Protein AF-A0A6H0TPH6-F1 (afdb_monomer_lite)

InterPro domains:
  IPR027439 Protective antigen, heptamerisation domain [PF17475] (62-174)
  IPR037149 Protective antigen, heptamerisation domain superfamily [G3DSA:2.60.120.240] (41-257)

Radius of gyration: 23.02 Å; chains: 1; bounding box: 63×42×67 Å

Secondary structure (DSSP, 8-state):
-------S-SS-SSS-HHHHHHTTT-TTS-TTTTSTTB-----EEEEEEEEEEEESS-EE-TTS-EE-S-EEEE---EEEE--SS-------SS---S------------SS---EEEEE-------SS--TTS-B-S-TTS-EEEEEEEEEEE-SSS-EEEEEEEEEEEETTEEEEEE--SS-EEEE-TT-BPPPEEEEEEEE-HHHHHHHHTT--EEEEEEEEEEEEEEE-TTT--EEEEEEETHHHHHHTTTEEEEEEE-TTS-EEEEEEE-PPPS---

pLDDT: mean 75.98, std 22.51, range [19.77, 97.44]

Organism: NCBI:txid257985

Sequence (282 aa):
MSHQMGSDHTSGDPYDDARKASKLNLSHIRPPFDHPSVAAYPIIKANVLEYTVTPIADITDSEGNSISSSFSESVTTSDSQTHGSNFEVTQEIGWSLLKPDITTSITTGYSGSHTWGTEFTRETGGGEEFNWETAVTYNTSEAADLDFTVTFTNEGSLYAANIFPTFNIILGGKVIFTHSPTIPIAAIDQGDTSSIFNIDKIRISLDDLKAIQLGAPVELEMTQVQADIREQNPDTGNWVTIGEWPDLYYDINPKTVTFLYTEKDGTQTEYQVAARPLSGTD

Foldseek 3Di:
DDPDDDPLQLQLALDGQVCLVVVPQVPLFDPPCSHSFWPFDWAKAKDFQKKKKAFPFWKAFPVGDIDHDMDMDGWDWDKDWDDQWDQDQDDDPDDDPDDGDTDTDGDDDDDPHRWIKTKTWDPQDDDPDGDLVGIDDPAQAFGIFMKTKMKIATQTGFKWAQKWWWKFKAWLNRGQDIDTDPGGQGIHGHGGMGPIDMDTGRGHGSVSVVSRNVTTMIMITTPAMWTFTWDQDPVPRDIDGSDIPPVSVVSRVVQFDWDWDQDPVRDIDIITGGDDPDPDDD

Structure (mmCIF, N/CA/C/O backbone):
data_AF-A0A6H0TPH6-F1
#
_entry.id   AF-A0A6H0TPH6-F1
#
loop_
_atom_site.group_PDB
_atom_site.id
_atom_site.type_symbol
_atom_site.label_atom_id
_atom_site.label_alt_id
_atom_site.label_comp_id
_atom_site.label_asym_id
_atom_site.label_entity_id
_atom_site.label_seq_id
_atom_site.pdbx_PDB_ins_code
_atom_site.Cartn_x
_atom_site.Cartn_y
_atom_site.Cartn_z
_atom_site.occupancy
_atom_site.B_iso_or_equiv
_atom_site.auth_seq_id
_atom_site.auth_comp_id
_atom_site.auth_asym_id
_atom_site.auth_atom_id
_atom_site.pdbx_PDB_model_num
ATOM 1 N N . MET A 1 1 ? 31.992 -27.155 -25.085 1.00 32.16 1 MET A N 1
ATOM 2 C CA . MET A 1 1 ? 30.652 -26.634 -25.419 1.00 32.16 1 MET A CA 1
ATOM 3 C C . MET A 1 1 ? 30.335 -25.576 -24.383 1.00 32.16 1 MET A C 1
ATOM 5 O O . MET A 1 1 ? 30.336 -25.884 -23.199 1.00 32.16 1 MET A O 1
ATOM 9 N N . SER A 1 2 ? 30.269 -24.324 -24.818 1.00 28.41 2 SER A N 1
ATOM 10 C CA . SER A 1 2 ? 30.163 -23.127 -23.985 1.00 28.41 2 SER A CA 1
ATOM 11 C C . SER A 1 2 ? 28.778 -23.023 -23.352 1.00 28.41 2 SER A C 1
ATOM 13 O O . SER A 1 2 ? 27.788 -22.930 -24.071 1.00 28.41 2 SER A O 1
ATOM 15 N N . HIS A 1 3 ? 28.714 -23.016 -22.021 1.00 28.75 3 HIS A N 1
ATOM 16 C CA . HIS A 1 3 ? 27.546 -22.528 -21.294 1.00 28.75 3 HIS A CA 1
ATOM 17 C C . HIS A 1 3 ? 27.535 -21.001 -21.396 1.00 28.75 3 HIS A C 1
ATOM 19 O O . HIS A 1 3 ? 28.271 -20.322 -20.685 1.00 28.75 3 HIS A O 1
ATOM 25 N N . GLN A 1 4 ? 26.734 -20.474 -22.315 1.00 37.03 4 GLN A N 1
ATOM 26 C CA . GLN A 1 4 ? 26.310 -19.082 -22.303 1.00 37.03 4 GLN A CA 1
ATOM 27 C C . GLN A 1 4 ? 24.783 -19.108 -22.222 1.00 37.03 4 GLN A C 1
ATOM 29 O O . GLN A 1 4 ? 24.093 -19.149 -23.231 1.00 37.03 4 GLN A O 1
ATOM 34 N N . MET A 1 5 ? 24.279 -19.196 -20.995 1.00 39.50 5 MET A N 1
ATOM 35 C CA . MET A 1 5 ? 22.892 -18.897 -20.647 1.00 39.50 5 MET A CA 1
ATOM 36 C C . MET A 1 5 ? 22.958 -17.952 -19.448 1.00 39.50 5 MET A C 1
ATOM 38 O O . MET A 1 5 ? 22.870 -18.377 -18.302 1.00 39.50 5 MET A O 1
ATOM 42 N N . GLY A 1 6 ? 23.242 -16.678 -19.711 1.00 43.22 6 GLY A N 1
ATOM 43 C CA . GLY A 1 6 ? 22.754 -15.622 -18.832 1.00 43.22 6 GLY A CA 1
ATOM 44 C C . GLY A 1 6 ? 21.369 -15.285 -19.358 1.00 43.22 6 GLY A C 1
ATOM 45 O O . GLY A 1 6 ? 21.239 -15.084 -20.563 1.00 43.22 6 GLY A O 1
ATOM 46 N N . SER A 1 7 ? 20.337 -15.324 -18.517 1.00 55.59 7 SER A N 1
ATOM 47 C CA . SER A 1 7 ? 19.040 -14.768 -18.899 1.00 55.59 7 SER A CA 1
ATOM 48 C C . SER A 1 7 ? 19.259 -13.333 -19.368 1.00 55.59 7 SER A C 1
ATOM 50 O O . SER A 1 7 ? 19.977 -12.611 -18.681 1.00 55.59 7 SER A O 1
ATOM 52 N N . ASP A 1 8 ? 18.622 -12.913 -20.464 1.00 82.44 8 ASP A N 1
ATOM 53 C CA . ASP A 1 8 ? 18.724 -11.536 -20.984 1.00 82.44 8 ASP A CA 1
ATOM 54 C C . ASP A 1 8 ? 18.323 -10.470 -19.936 1.00 82.44 8 ASP A C 1
ATOM 56 O O . ASP A 1 8 ? 18.559 -9.290 -20.144 1.00 82.44 8 ASP A O 1
ATOM 60 N N . HIS A 1 9 ? 17.778 -10.890 -18.787 1.00 89.81 9 HIS A N 1
ATOM 61 C CA . HIS A 1 9 ? 17.361 -10.090 -17.639 1.00 89.81 9 HIS A CA 1
ATOM 62 C C . HIS A 1 9 ? 18.037 -10.609 -16.352 1.00 89.81 9 HIS A C 1
ATOM 64 O O . HIS A 1 9 ? 17.550 -11.571 -15.738 1.00 89.81 9 HIS A O 1
ATOM 70 N N . THR A 1 10 ? 19.154 -10.002 -15.932 1.00 92.00 10 THR A N 1
ATOM 71 C CA . THR A 1 10 ? 19.934 -10.404 -14.741 1.00 92.00 10 THR A CA 1
ATOM 72 C C . THR A 1 10 ? 19.118 -10.311 -13.450 1.00 92.00 10 THR A C 1
ATOM 74 O O . THR A 1 10 ? 19.206 -11.196 -12.602 1.00 92.00 10 THR A O 1
ATOM 77 N N . SER A 1 11 ? 18.311 -9.261 -13.301 1.00 91.69 11 SER A N 1
ATOM 78 C CA . SER A 1 11 ? 17.463 -9.022 -12.124 1.00 91.69 11 SER A CA 1
ATOM 79 C C . SER A 1 11 ? 16.035 -9.559 -12.264 1.00 91.69 11 SER A C 1
ATOM 81 O O . SER A 1 11 ? 15.290 -9.538 -11.294 1.00 91.69 11 SER A O 1
ATOM 83 N N . GLY A 1 12 ? 15.662 -10.073 -13.443 1.00 92.19 12 GLY A N 1
ATOM 84 C CA . GLY A 1 12 ? 14.338 -10.651 -13.705 1.00 92.19 12 GLY A CA 1
ATOM 85 C C . GLY A 1 12 ? 13.221 -9.651 -13.996 1.00 92.19 12 GLY A C 1
ATOM 86 O O . GLY A 1 12 ? 12.116 -10.081 -14.294 1.00 92.19 12 GLY A O 1
ATOM 87 N N . ASP A 1 13 ? 13.495 -8.350 -13.955 1.00 94.38 13 ASP A N 1
ATOM 88 C CA . ASP A 1 13 ? 12.507 -7.332 -14.307 1.00 94.38 13 ASP A CA 1
ATOM 89 C C . ASP A 1 13 ? 12.263 -7.226 -15.831 1.00 94.38 13 ASP A C 1
ATOM 91 O O . ASP A 1 13 ? 12.986 -7.845 -16.621 1.00 94.38 13 ASP A O 1
ATOM 95 N N . PRO A 1 14 ? 11.258 -6.442 -16.278 1.00 93.88 14 PRO A N 1
ATOM 96 C CA . PRO A 1 14 ? 10.879 -6.346 -17.690 1.00 93.88 14 PRO A CA 1
ATOM 97 C C . PRO A 1 14 ? 11.957 -5.825 -18.649 1.00 93.88 14 PRO A C 1
ATOM 99 O O . PRO A 1 14 ? 11.755 -5.866 -19.864 1.00 93.88 14 PRO A O 1
ATOM 102 N N . TYR A 1 15 ? 13.074 -5.291 -18.152 1.00 94.19 15 TYR A N 1
ATOM 103 C CA . TYR A 1 15 ? 14.105 -4.680 -18.980 1.00 94.19 15 TYR A CA 1
ATOM 104 C C . TYR A 1 15 ? 15.330 -5.579 -19.097 1.00 94.19 15 TYR A C 1
ATOM 106 O O . TYR A 1 15 ? 15.929 -5.982 -18.103 1.00 94.19 15 TYR A O 1
ATOM 114 N N . ASP A 1 16 ? 15.736 -5.854 -20.336 1.00 93.62 16 ASP A N 1
ATOM 115 C CA . ASP A 1 16 ? 16.947 -6.627 -20.580 1.00 93.62 16 ASP A CA 1
ATOM 116 C C . ASP A 1 16 ? 18.222 -5.862 -20.161 1.00 93.62 16 ASP A C 1
ATOM 118 O O . ASP A 1 16 ? 18.268 -4.625 -20.063 1.00 93.62 16 ASP A O 1
ATOM 122 N N . ASP A 1 17 ? 19.293 -6.614 -19.924 1.00 94.06 17 ASP A N 1
ATOM 123 C CA . ASP A 1 17 ? 20.570 -6.104 -19.436 1.00 94.06 17 ASP A CA 1
ATOM 124 C C . ASP A 1 17 ? 21.207 -5.105 -20.407 1.00 94.06 17 ASP A C 1
ATOM 126 O O . ASP A 1 17 ? 21.855 -4.148 -19.976 1.00 94.06 17 ASP A O 1
ATOM 130 N N . ALA A 1 18 ? 21.038 -5.306 -21.718 1.00 93.38 18 ALA A N 1
ATOM 131 C CA . ALA A 1 18 ? 21.610 -4.427 -22.731 1.00 93.38 18 ALA A CA 1
ATOM 132 C C . ALA A 1 18 ? 20.902 -3.067 -22.734 1.00 93.38 18 ALA A C 1
ATOM 134 O O . ALA A 1 18 ? 21.562 -2.023 -22.807 1.00 93.38 18 ALA A O 1
ATOM 135 N N . ARG A 1 19 ? 19.574 -3.062 -22.600 1.00 93.25 19 ARG A N 1
ATOM 136 C CA . ARG A 1 19 ? 18.738 -1.870 -22.482 1.00 93.25 19 ARG A CA 1
ATOM 137 C C . ARG A 1 19 ? 19.088 -1.091 -21.222 1.00 93.25 19 ARG A C 1
ATOM 139 O O . ARG A 1 19 ? 19.330 0.112 -21.318 1.00 93.25 19 ARG A O 1
ATOM 146 N N . LYS A 1 20 ? 19.215 -1.771 -20.078 1.00 94.44 20 LYS A N 1
ATOM 147 C CA . LYS A 1 20 ? 19.647 -1.164 -18.808 1.00 94.44 20 LYS A CA 1
ATOM 148 C C . LYS A 1 20 ? 21.068 -0.604 -18.874 1.00 94.44 20 LYS A C 1
ATOM 150 O O . LYS A 1 20 ? 21.284 0.575 -18.606 1.00 94.44 20 LYS A O 1
ATOM 155 N N . ALA A 1 21 ? 22.036 -1.392 -19.343 1.00 92.62 21 ALA A N 1
ATOM 156 C CA . ALA A 1 21 ? 23.433 -0.963 -19.450 1.00 92.62 21 ALA A CA 1
ATOM 157 C C . ALA A 1 21 ? 23.630 0.220 -20.416 1.00 92.62 21 ALA A C 1
ATOM 159 O O . ALA A 1 21 ? 24.464 1.092 -20.169 1.00 92.62 21 ALA A O 1
ATOM 160 N N . SER A 1 22 ? 22.866 0.260 -21.512 1.00 91.94 22 SER A N 1
ATOM 161 C CA . SER A 1 22 ? 22.901 1.361 -22.484 1.00 91.94 22 SER A CA 1
ATOM 162 C C . SER A 1 22 ? 22.006 2.546 -22.112 1.00 91.94 22 SER A C 1
ATOM 164 O O . SER A 1 22 ? 22.116 3.599 -22.742 1.00 91.94 22 SER A O 1
ATOM 166 N N . LYS A 1 23 ? 21.137 2.394 -21.103 1.00 91.75 23 LYS A N 1
ATOM 167 C CA . LYS A 1 23 ? 20.085 3.350 -20.716 1.00 91.75 23 LYS A CA 1
ATOM 168 C C . LYS A 1 23 ? 19.135 3.711 -21.864 1.00 91.75 23 LYS A C 1
ATOM 170 O O . LYS A 1 23 ? 18.570 4.807 -21.901 1.00 91.75 23 LYS A O 1
ATOM 175 N N . LEU A 1 24 ? 18.968 2.803 -22.826 1.00 89.69 24 LEU A N 1
ATOM 176 C CA . LEU A 1 24 ? 18.167 3.048 -24.018 1.00 89.69 24 LEU A CA 1
ATOM 177 C C . LEU A 1 24 ? 16.684 3.159 -23.649 1.00 89.69 24 LEU A C 1
ATOM 179 O O . LEU A 1 24 ? 16.060 2.182 -23.236 1.00 89.69 24 LEU A O 1
ATOM 183 N N . ASN A 1 25 ? 16.112 4.350 -23.847 1.00 88.06 25 ASN A N 1
ATOM 184 C CA . ASN A 1 25 ? 14.709 4.656 -23.550 1.00 88.06 25 ASN A CA 1
ATOM 185 C C . ASN A 1 25 ? 14.317 4.360 -22.090 1.00 88.06 25 ASN A C 1
ATOM 187 O O . ASN A 1 25 ? 13.217 3.881 -21.840 1.00 88.06 25 ASN A O 1
ATOM 191 N N . LEU A 1 26 ? 15.218 4.620 -21.136 1.00 89.81 26 LEU A N 1
ATOM 192 C CA . LEU A 1 26 ? 14.993 4.411 -19.696 1.00 89.81 26 LEU A CA 1
ATOM 193 C C . LEU A 1 26 ? 15.116 5.705 -18.878 1.00 89.81 26 LEU A C 1
ATOM 195 O O . LEU A 1 26 ? 15.326 5.664 -17.674 1.00 89.81 26 LEU A O 1
ATOM 199 N N . SER A 1 27 ? 14.981 6.880 -19.501 1.00 87.19 27 SER A N 1
ATOM 200 C CA . SER A 1 27 ? 15.100 8.166 -18.791 1.00 87.19 27 SER A CA 1
ATOM 201 C C . SER A 1 27 ? 14.024 8.401 -17.723 1.00 87.19 27 SER A C 1
ATOM 203 O O . SER A 1 27 ? 14.178 9.307 -16.913 1.00 87.19 27 SER A O 1
ATOM 205 N N . HIS A 1 28 ? 12.936 7.628 -17.753 1.00 87.38 28 HIS A N 1
ATOM 206 C CA . HIS A 1 28 ? 11.852 7.658 -16.769 1.00 87.38 28 HIS A CA 1
ATOM 207 C C . HIS A 1 28 ? 12.103 6.720 -15.576 1.00 87.38 28 HIS A C 1
ATOM 209 O O . HIS A 1 28 ? 11.401 6.819 -14.581 1.00 87.38 28 HIS A O 1
ATOM 215 N N . ILE A 1 29 ? 13.108 5.840 -15.648 1.00 90.44 29 ILE A N 1
ATOM 216 C CA . ILE A 1 29 ? 13.495 4.956 -14.546 1.00 90.44 29 ILE A CA 1
ATOM 217 C C . ILE A 1 29 ? 14.601 5.637 -13.742 1.00 90.44 29 ILE A C 1
ATOM 219 O O . ILE A 1 29 ? 15.707 5.852 -14.248 1.00 90.44 29 ILE A O 1
ATOM 223 N N . ARG A 1 30 ? 14.329 5.990 -12.479 1.00 89.75 30 ARG A N 1
ATOM 224 C CA . ARG A 1 30 ? 15.352 6.623 -11.631 1.00 89.75 30 ARG A CA 1
ATOM 225 C C . ARG A 1 30 ? 16.492 5.645 -11.286 1.00 89.75 30 ARG A C 1
ATOM 227 O O . ARG A 1 30 ? 16.229 4.473 -11.012 1.00 89.75 30 ARG A O 1
ATOM 234 N N . PRO A 1 31 ? 17.752 6.101 -11.191 1.00 88.94 31 PRO A N 1
ATOM 235 C CA . PRO A 1 31 ? 18.814 5.311 -10.574 1.00 88.94 31 PRO A CA 1
ATOM 236 C C . PRO A 1 31 ? 18.486 4.952 -9.111 1.00 88.94 31 PRO A C 1
ATOM 238 O O . PRO A 1 31 ? 17.870 5.766 -8.422 1.00 88.94 31 PRO A O 1
ATOM 241 N N . PRO A 1 32 ? 18.909 3.779 -8.602 1.00 92.31 32 PRO A N 1
ATOM 242 C CA . PRO A 1 32 ? 19.751 2.777 -9.262 1.00 92.31 32 PRO A CA 1
ATOM 243 C C . PRO A 1 32 ? 18.975 1.721 -10.075 1.00 92.31 32 PRO A C 1
ATOM 245 O O . PRO A 1 32 ? 19.580 0.758 -10.540 1.00 92.31 32 PRO A O 1
ATOM 248 N N . PHE A 1 33 ? 17.661 1.875 -10.259 1.00 93.00 33 PHE A N 1
ATOM 249 C CA . PHE A 1 33 ? 16.793 0.888 -10.921 1.00 93.00 33 PHE A CA 1
ATOM 250 C C . PHE A 1 33 ? 17.064 0.735 -12.430 1.00 93.00 33 PHE A C 1
ATOM 252 O O . PHE A 1 33 ? 16.608 -0.221 -13.056 1.00 93.00 33 PHE A O 1
ATOM 259 N N . ASP A 1 34 ? 17.851 1.644 -13.011 1.00 92.62 34 ASP A N 1
ATOM 260 C CA . ASP A 1 34 ? 18.359 1.582 -14.383 1.00 92.62 34 ASP A CA 1
ATOM 261 C C . ASP A 1 34 ? 19.616 0.695 -14.532 1.00 92.62 34 ASP A C 1
ATOM 263 O O . ASP A 1 34 ? 20.110 0.505 -15.643 1.00 92.62 34 ASP A O 1
ATOM 267 N N . HIS A 1 35 ? 20.138 0.122 -13.440 1.00 95.00 35 HIS A N 1
ATOM 268 C CA . HIS A 1 35 ? 21.281 -0.793 -13.457 1.00 95.00 35 HIS A CA 1
ATOM 269 C C . HIS A 1 35 ? 20.834 -2.264 -13.642 1.00 95.00 35 HIS A C 1
ATOM 271 O O . HIS A 1 35 ? 19.893 -2.690 -12.971 1.00 95.00 35 HIS A O 1
ATOM 277 N N . PRO A 1 36 ? 21.516 -3.094 -14.468 1.00 95.25 36 PRO A N 1
ATOM 278 C CA . PRO A 1 36 ? 21.124 -4.496 -14.715 1.00 95.25 36 PRO A CA 1
ATOM 279 C C . PRO A 1 36 ? 20.966 -5.357 -13.451 1.00 95.25 36 PRO A C 1
ATOM 281 O O . PRO A 1 36 ? 20.113 -6.238 -13.376 1.00 95.25 36 PRO A O 1
ATOM 284 N N . SER A 1 37 ? 21.784 -5.085 -12.431 1.00 94.31 37 SER A N 1
ATOM 285 C CA . SER A 1 37 ? 21.767 -5.818 -11.157 1.00 94.31 37 SER A CA 1
ATOM 286 C C . SER A 1 37 ? 20.729 -5.335 -10.145 1.00 94.31 37 SER A C 1
ATOM 288 O O . SER A 1 37 ? 20.662 -5.928 -9.080 1.00 94.31 37 SER A O 1
ATOM 290 N N . VAL A 1 38 ? 19.967 -4.273 -10.406 1.00 94.50 38 VAL A N 1
ATOM 291 C CA . VAL A 1 38 ? 18.928 -3.789 -9.482 1.00 94.50 38 VAL A CA 1
ATOM 292 C C . VAL A 1 38 ? 17.592 -3.919 -10.189 1.00 94.50 38 VAL A C 1
ATOM 294 O O . VAL A 1 38 ? 17.420 -3.322 -11.249 1.00 94.50 38 VAL A O 1
ATOM 297 N N . ALA A 1 39 ? 16.676 -4.710 -9.638 1.00 94.81 39 ALA A N 1
ATOM 298 C CA . ALA A 1 39 ? 15.383 -4.943 -10.260 1.00 94.81 39 ALA A CA 1
ATOM 299 C C . ALA A 1 39 ? 14.541 -3.670 -10.230 1.00 94.81 39 ALA A C 1
ATOM 301 O O . ALA A 1 39 ? 14.449 -3.025 -9.187 1.00 94.81 39 ALA A O 1
ATOM 302 N N . ALA A 1 40 ? 13.905 -3.333 -11.348 1.00 94.75 40 ALA A N 1
ATOM 303 C CA . ALA A 1 40 ? 12.855 -2.328 -11.396 1.00 94.75 40 ALA A CA 1
ATOM 304 C C . ALA A 1 40 ? 11.487 -2.987 -11.150 1.00 94.75 40 ALA A C 1
ATOM 306 O O . ALA A 1 40 ? 11.156 -3.987 -11.779 1.00 94.75 40 ALA A O 1
ATOM 307 N N . TYR A 1 41 ? 10.695 -2.453 -10.224 1.00 92.25 41 TYR A N 1
ATOM 308 C CA . TYR A 1 41 ? 9.378 -2.984 -9.851 1.00 92.25 41 TYR A CA 1
ATOM 309 C C . TYR A 1 41 ? 8.521 -1.898 -9.181 1.00 92.25 41 TYR A C 1
ATOM 311 O O . TYR A 1 41 ? 9.075 -0.918 -8.666 1.00 92.25 41 TYR A O 1
ATOM 319 N N . PRO A 1 42 ? 7.179 -2.003 -9.218 1.00 91.94 42 PRO A N 1
ATOM 320 C CA . PRO A 1 42 ? 6.307 -1.112 -8.458 1.00 91.94 42 PRO A CA 1
ATOM 321 C C . PRO A 1 42 ? 6.329 -1.460 -6.964 1.00 91.94 42 PRO A C 1
ATOM 323 O O . PRO A 1 42 ? 6.547 -2.606 -6.577 1.00 91.94 42 PRO A O 1
ATOM 326 N N . ILE A 1 43 ? 6.030 -0.469 -6.129 1.00 88.44 43 ILE A N 1
ATOM 327 C CA . ILE A 1 43 ? 5.913 -0.609 -4.674 1.00 88.44 43 ILE A CA 1
ATOM 328 C C . ILE A 1 43 ? 4.667 0.172 -4.276 1.00 88.44 43 ILE A C 1
ATOM 330 O O . ILE A 1 43 ? 4.723 1.390 -4.167 1.00 88.44 43 ILE A O 1
ATOM 334 N N . ILE A 1 44 ? 3.519 -0.499 -4.161 1.00 87.38 44 ILE A N 1
ATOM 335 C CA . ILE A 1 44 ? 2.254 0.173 -3.837 1.00 87.38 44 ILE A CA 1
ATOM 336 C C . ILE A 1 44 ? 2.035 0.120 -2.331 1.00 87.38 44 ILE A C 1
ATOM 338 O O . ILE A 1 44 ? 1.809 -0.949 -1.766 1.00 87.38 44 ILE A O 1
ATOM 342 N N . LYS A 1 45 ? 2.074 1.291 -1.704 1.00 83.44 45 LYS A N 1
ATOM 343 C CA . LYS A 1 45 ? 1.903 1.484 -0.266 1.00 83.44 45 LYS A CA 1
ATOM 344 C C . LYS A 1 45 ? 0.605 2.218 0.011 1.00 83.44 45 LYS A C 1
ATOM 346 O O . LYS A 1 45 ? 0.305 3.192 -0.675 1.00 83.44 45 LYS A O 1
ATOM 351 N N . ALA A 1 46 ? -0.152 1.765 1.006 1.00 82.19 46 ALA A N 1
ATOM 352 C CA . ALA A 1 46 ? -1.319 2.492 1.490 1.00 82.19 46 ALA A CA 1
ATOM 353 C C . ALA A 1 46 ? -0.923 3.441 2.623 1.00 82.19 46 ALA A C 1
ATOM 355 O O . ALA A 1 46 ? -0.231 3.039 3.559 1.00 82.19 46 ALA A O 1
ATOM 356 N N . ASN A 1 47 ? -1.429 4.667 2.557 1.00 81.62 47 ASN A N 1
ATOM 357 C CA . ASN A 1 47 ? -1.268 5.696 3.572 1.00 81.62 47 ASN A CA 1
ATOM 358 C C . ASN A 1 47 ? -2.642 6.070 4.115 1.00 81.62 47 ASN A C 1
ATOM 360 O O . ASN A 1 47 ? -3.534 6.436 3.347 1.00 81.62 47 ASN A O 1
ATOM 364 N N . VAL A 1 48 ? -2.818 6.008 5.430 1.00 83.06 48 VAL A N 1
ATOM 365 C CA . VAL A 1 48 ? -4.016 6.554 6.074 1.00 83.06 48 VAL A CA 1
ATOM 366 C C . VAL A 1 48 ? -3.808 8.046 6.276 1.00 83.06 48 VAL A C 1
ATOM 368 O O . VAL A 1 48 ? -2.772 8.461 6.784 1.00 83.06 48 VAL A O 1
ATOM 371 N N . LEU A 1 49 ? -4.783 8.850 5.863 1.00 83.25 49 LEU A N 1
ATOM 372 C CA . LEU A 1 49 ? -4.786 10.295 6.096 1.00 83.25 49 LEU A CA 1
ATOM 373 C C . LEU A 1 49 ? -5.606 10.650 7.336 1.00 83.25 49 LEU A C 1
ATOM 375 O O . LEU A 1 49 ? -5.219 11.498 8.139 1.00 83.25 49 LEU A O 1
ATOM 379 N N . GLU A 1 50 ? -6.754 9.995 7.473 1.00 84.75 50 GLU A N 1
ATOM 380 C CA . GLU A 1 50 ? -7.735 10.254 8.516 1.00 84.75 50 GLU A CA 1
ATOM 381 C C . GLU A 1 50 ? -8.563 8.995 8.756 1.00 84.75 50 GLU A C 1
ATOM 383 O O . GLU A 1 50 ? -8.802 8.209 7.833 1.00 84.75 50 GLU A O 1
ATOM 388 N N . TYR A 1 51 ? -9.043 8.836 9.984 1.00 87.31 51 TYR A N 1
ATOM 389 C CA . TYR A 1 51 ? -10.120 7.908 10.292 1.00 87.31 51 TYR A CA 1
ATOM 390 C C . TYR A 1 51 ? -11.223 8.616 11.084 1.00 87.31 51 TYR A C 1
ATOM 392 O O . TYR A 1 51 ? -10.972 9.583 11.806 1.00 87.31 51 TYR A O 1
ATOM 400 N N . THR A 1 52 ? -12.456 8.141 10.934 1.00 88.19 52 THR A N 1
ATOM 401 C CA . THR A 1 52 ? -13.630 8.629 11.662 1.00 88.19 52 THR A CA 1
ATOM 402 C C . THR A 1 52 ? -14.321 7.464 12.341 1.00 88.19 52 THR A C 1
ATOM 404 O O . THR A 1 52 ? -14.571 6.433 11.725 1.00 88.19 52 THR A O 1
ATOM 407 N N . VAL A 1 53 ? -14.663 7.636 13.612 1.00 89.75 53 VAL A N 1
ATOM 408 C CA . VAL A 1 53 ? -15.438 6.659 14.376 1.00 89.75 53 VAL A CA 1
ATOM 409 C C . VAL A 1 53 ? -16.796 7.253 14.694 1.00 89.75 53 VAL A C 1
ATOM 411 O O . VAL A 1 53 ? -16.890 8.347 15.254 1.00 89.75 53 VAL A O 1
ATOM 414 N N . THR A 1 54 ? -17.846 6.500 14.389 1.00 92.75 54 THR A N 1
ATOM 415 C CA . THR A 1 54 ? -19.236 6.881 14.637 1.00 92.75 54 THR A CA 1
ATOM 416 C C . THR A 1 54 ? -19.924 5.818 15.493 1.00 92.75 54 THR A C 1
ATOM 418 O O . THR A 1 54 ? -20.180 4.719 14.997 1.00 92.75 54 THR A O 1
ATOM 421 N N . PRO A 1 55 ? -20.250 6.105 16.769 1.00 92.56 55 PRO A N 1
ATOM 422 C CA . PRO A 1 55 ? -21.065 5.209 17.587 1.00 92.56 55 PRO A CA 1
ATOM 423 C C . PRO A 1 55 ? -22.417 4.918 16.921 1.00 92.56 55 PRO A C 1
ATOM 425 O O . PRO A 1 55 ? -23.081 5.825 16.422 1.00 92.56 55 PRO A O 1
ATOM 428 N N . ILE A 1 56 ? -22.847 3.654 16.926 1.00 93.56 56 ILE A N 1
ATOM 429 C CA . ILE A 1 56 ? -24.143 3.244 16.347 1.00 93.56 56 ILE A CA 1
ATOM 430 C C . ILE A 1 56 ? -25.302 3.576 17.291 1.00 93.56 56 ILE A C 1
ATOM 432 O O . ILE A 1 56 ? -26.426 3.837 16.858 1.00 93.56 56 ILE A O 1
ATOM 436 N N . ALA A 1 57 ? -25.022 3.550 18.589 1.00 92.25 57 ALA A N 1
ATOM 437 C CA . ALA A 1 57 ? -25.922 3.924 19.663 1.00 92.25 57 ALA A CA 1
ATOM 438 C C . ALA A 1 57 ? -25.107 4.546 20.802 1.00 92.25 57 ALA A C 1
ATOM 440 O O . ALA A 1 57 ? -23.878 4.445 20.815 1.00 92.25 57 ALA A O 1
ATOM 441 N N . ASP A 1 58 ? -25.798 5.139 21.773 1.00 90.25 58 ASP A N 1
ATOM 442 C CA . ASP A 1 58 ? -25.159 5.657 22.979 1.00 90.25 58 ASP A CA 1
ATOM 443 C C . ASP A 1 58 ? -24.348 4.550 23.676 1.00 90.25 58 ASP A C 1
ATOM 445 O O . ASP A 1 58 ? -24.803 3.408 23.838 1.00 90.25 58 ASP A O 1
ATOM 449 N N . ILE A 1 59 ? -23.131 4.899 24.084 1.00 90.06 59 ILE A N 1
ATOM 450 C CA . ILE A 1 59 ? -22.244 4.050 24.878 1.00 90.06 59 ILE A CA 1
ATOM 451 C C . ILE A 1 59 ? -22.126 4.698 26.246 1.00 90.06 59 ILE A C 1
ATOM 453 O O . ILE A 1 59 ? -21.705 5.847 26.334 1.00 90.06 59 ILE A O 1
ATOM 457 N N . THR A 1 60 ? -22.503 3.986 27.301 1.00 91.06 60 THR A N 1
ATOM 458 C CA . THR A 1 60 ? -22.560 4.537 28.661 1.00 91.06 60 THR A CA 1
ATOM 459 C C . THR A 1 60 ? -21.707 3.737 29.625 1.00 91.06 60 THR A C 1
ATOM 461 O O . THR A 1 60 ? -21.643 2.518 29.490 1.00 91.06 60 THR A O 1
ATOM 464 N N . ASP A 1 61 ? -21.119 4.384 30.625 1.00 89.69 61 ASP A N 1
ATOM 465 C CA . ASP A 1 61 ? -20.420 3.704 31.719 1.00 89.69 61 ASP A CA 1
ATOM 466 C C . ASP A 1 61 ? -21.267 3.629 33.006 1.00 89.69 61 ASP A C 1
ATOM 468 O O . ASP A 1 61 ? -22.399 4.117 33.080 1.00 89.69 61 ASP A O 1
ATOM 472 N N . SER A 1 62 ? -20.724 2.993 34.048 1.00 87.50 62 SER A N 1
ATOM 473 C CA . SER A 1 62 ? -21.387 2.881 35.358 1.00 87.50 62 SER A CA 1
ATOM 474 C C . SER A 1 62 ? -21.505 4.198 36.132 1.00 87.50 62 SER A C 1
ATOM 476 O O . SER A 1 62 ? -22.224 4.247 37.131 1.00 87.50 62 SER A O 1
ATOM 478 N N . GLU A 1 63 ? -20.771 5.233 35.725 1.00 86.38 63 GLU A N 1
ATOM 479 C CA . GLU A 1 63 ? -20.734 6.552 36.366 1.00 86.38 63 GLU A CA 1
ATOM 480 C C . GLU A 1 63 ? -21.737 7.525 35.719 1.00 86.38 63 GLU A C 1
ATOM 482 O O . GLU A 1 63 ? -22.008 8.595 36.263 1.00 86.38 63 GLU A O 1
ATOM 487 N N . GLY A 1 64 ? -22.387 7.098 34.629 1.00 82.75 64 GLY A N 1
ATOM 488 C CA . GLY A 1 64 ? -23.420 7.847 33.919 1.00 82.75 64 GLY A CA 1
ATOM 489 C C . GLY A 1 64 ? -22.879 8.702 32.775 1.00 82.75 64 GLY A C 1
ATOM 490 O O . GLY A 1 64 ? -23.641 9.486 32.206 1.00 82.75 64 GLY A O 1
ATOM 491 N N . ASN A 1 65 ? -21.600 8.550 32.422 1.00 85.94 65 ASN A N 1
ATOM 492 C CA . ASN A 1 65 ? -21.008 9.223 31.272 1.00 85.94 65 ASN A CA 1
ATOM 493 C C . ASN A 1 65 ? -21.469 8.550 29.977 1.00 85.94 65 ASN A C 1
ATOM 495 O O . ASN A 1 65 ? -21.774 7.356 29.967 1.00 85.94 65 ASN A O 1
ATOM 499 N N . SER A 1 66 ? -21.515 9.305 28.876 1.00 84.38 66 SER A N 1
ATOM 500 C CA . SER A 1 66 ? -22.000 8.803 27.586 1.00 84.38 66 SER A CA 1
ATOM 501 C C . SER A 1 66 ? -21.170 9.289 26.401 1.00 84.38 66 SER A C 1
ATOM 503 O O . SER A 1 66 ? -20.874 10.480 26.308 1.00 84.38 66 SER A O 1
ATOM 505 N N . ILE A 1 67 ? -20.901 8.395 25.450 1.00 82.38 67 ILE A N 1
ATOM 506 C CA . ILE A 1 67 ? -20.335 8.700 24.133 1.00 82.38 67 ILE A CA 1
ATOM 507 C C . ILE A 1 67 ? -21.419 8.450 23.081 1.00 82.38 67 ILE A C 1
ATOM 509 O O . ILE A 1 67 ? -21.922 7.335 22.953 1.00 82.38 67 ILE A O 1
ATOM 513 N N . SER A 1 68 ? -21.771 9.493 22.331 1.00 80.25 68 SER A N 1
ATOM 514 C CA . SER A 1 68 ? -22.788 9.432 21.268 1.00 80.25 68 SER A CA 1
ATOM 515 C C . SER A 1 68 ? -22.443 10.255 20.024 1.00 80.25 68 SER A C 1
ATOM 517 O O . SER A 1 68 ? -23.118 10.154 19.002 1.00 80.25 68 SER A O 1
ATOM 519 N N . SER A 1 69 ? -21.382 11.063 20.083 1.00 79.62 69 SER A N 1
ATOM 520 C CA . SER A 1 69 ? -20.891 11.858 18.958 1.00 79.62 69 SER A CA 1
ATOM 521 C C . SER A 1 69 ? -19.743 11.159 18.240 1.00 79.62 69 SER A C 1
ATOM 523 O O . SER A 1 69 ? -18.863 10.588 18.887 1.00 79.62 69 SER A O 1
ATOM 525 N N . SER A 1 70 ? -19.712 11.281 16.915 1.00 80.69 70 SER A N 1
ATOM 526 C CA . SER A 1 70 ? -18.560 10.879 16.111 1.00 80.69 70 SER A CA 1
ATOM 527 C C . SER A 1 70 ? -17.335 11.745 16.401 1.00 80.69 70 SER A C 1
ATOM 529 O O . SER A 1 70 ? -17.463 12.917 16.766 1.00 80.69 70 SER A O 1
ATOM 531 N N . PHE A 1 71 ? -16.150 11.185 16.176 1.00 77.44 71 PHE A N 1
ATOM 532 C CA . PHE A 1 71 ? -14.892 11.930 16.160 1.00 77.44 71 PHE A CA 1
ATOM 533 C C . PHE A 1 71 ? -14.041 11.505 14.964 1.00 77.44 71 PHE A C 1
ATOM 535 O O . PHE A 1 71 ? -14.156 10.374 14.489 1.00 77.44 71 PHE A O 1
ATOM 542 N N . SER A 1 72 ? -13.180 12.415 14.517 1.00 73.81 72 SER A N 1
ATOM 543 C CA . SER A 1 72 ? -12.243 12.194 13.417 1.00 73.81 72 SER A CA 1
ATOM 544 C C . SER A 1 72 ? -10.846 12.607 13.849 1.00 73.81 72 SER A C 1
ATOM 546 O O . SER A 1 72 ? -10.691 13.555 14.625 1.00 73.81 72 SER A O 1
ATOM 548 N N . GLU A 1 73 ? -9.837 11.896 13.361 1.00 66.88 73 GLU A N 1
ATOM 549 C CA . GLU A 1 73 ? -8.448 12.157 13.714 1.00 66.88 73 GLU A CA 1
ATOM 550 C C . GLU A 1 73 ? -7.536 12.017 12.497 1.00 66.88 73 GLU A C 1
ATOM 552 O O . GLU A 1 73 ? -7.581 11.026 11.766 1.00 66.88 73 GLU A O 1
ATOM 557 N N . SER A 1 74 ? -6.703 13.039 12.289 1.00 66.31 74 SER A N 1
ATOM 558 C CA . SER A 1 74 ? -5.605 12.983 11.331 1.00 66.31 74 SER A CA 1
ATOM 559 C C . SER A 1 74 ? -4.447 12.208 11.938 1.00 66.31 74 SER A C 1
ATOM 561 O O . SER A 1 74 ? -4.109 12.394 13.106 1.00 66.31 74 SER A O 1
ATOM 563 N N . VAL A 1 75 ? -3.818 11.366 11.133 1.00 65.81 75 VAL A N 1
ATOM 564 C CA . VAL A 1 75 ? -2.800 10.434 11.614 1.00 65.81 75 VAL A CA 1
ATOM 565 C C . VAL A 1 75 ? -1.403 10.857 11.185 1.00 65.81 75 VAL A C 1
ATOM 567 O O . VAL A 1 75 ? -1.198 11.372 10.086 1.00 65.81 75 VAL A O 1
ATOM 570 N N . THR A 1 76 ? -0.434 10.636 12.074 1.00 55.22 76 THR A N 1
ATOM 571 C CA . THR A 1 76 ? 0.985 10.676 11.710 1.00 55.22 76 THR A CA 1
ATOM 572 C C . THR A 1 76 ? 1.396 9.259 11.354 1.00 55.22 76 THR A C 1
ATOM 574 O O . THR A 1 76 ? 1.234 8.349 12.162 1.00 55.22 76 THR A O 1
ATOM 577 N N . THR A 1 77 ? 1.876 9.075 10.132 1.00 54.59 77 THR A N 1
ATOM 578 C CA . THR A 1 77 ? 2.220 7.768 9.582 1.00 54.59 77 THR A CA 1
ATOM 579 C C . THR A 1 77 ? 3.646 7.388 9.961 1.00 54.59 77 THR A C 1
ATOM 581 O O . THR A 1 77 ? 4.563 8.188 9.765 1.00 54.59 77 THR A O 1
ATOM 584 N N . SER A 1 78 ? 3.849 6.165 10.440 1.00 52.31 78 SER A N 1
ATOM 585 C CA . SER A 1 78 ? 5.169 5.532 10.484 1.00 52.31 78 SER A CA 1
ATOM 586 C C . SER A 1 78 ? 5.192 4.282 9.616 1.00 52.31 78 SER A C 1
ATOM 588 O O . SER A 1 78 ? 4.220 3.526 9.572 1.00 52.31 78 SER A O 1
ATOM 590 N N . ASP A 1 79 ? 6.316 4.075 8.937 1.00 51.41 79 ASP A N 1
ATOM 591 C CA . ASP A 1 79 ? 6.511 2.936 8.049 1.00 51.41 79 ASP A CA 1
ATOM 592 C C . ASP A 1 79 ? 6.755 1.668 8.866 1.00 51.41 79 ASP A C 1
ATOM 594 O O . ASP A 1 79 ? 7.726 1.592 9.624 1.00 51.41 79 ASP A O 1
ATOM 598 N N . SER A 1 80 ? 5.908 0.655 8.682 1.00 48.75 80 SER A N 1
ATOM 599 C CA . SER A 1 80 ? 6.170 -0.698 9.166 1.00 48.75 80 SER A CA 1
ATOM 600 C C . SER A 1 80 ? 6.436 -1.625 7.976 1.00 48.75 80 SER A C 1
ATOM 602 O O . SER A 1 80 ? 5.642 -1.727 7.038 1.00 48.75 80 SER A O 1
ATOM 604 N N . GLN A 1 81 ? 7.605 -2.272 7.990 1.00 46.50 81 GLN A N 1
ATOM 605 C CA . GLN A 1 81 ? 7.983 -3.298 7.019 1.00 46.50 81 GLN A CA 1
ATOM 606 C C . GLN A 1 81 ? 8.162 -4.635 7.735 1.00 46.50 81 GLN A C 1
ATOM 608 O O . GLN A 1 81 ? 9.052 -4.796 8.573 1.00 46.50 81 GLN A O 1
ATOM 613 N N . THR A 1 82 ? 7.342 -5.623 7.384 1.00 41.25 82 THR A N 1
ATOM 614 C CA . THR A 1 82 ? 7.490 -7.007 7.853 1.00 41.25 82 THR A CA 1
ATOM 615 C C . THR A 1 82 ? 8.108 -7.863 6.758 1.00 41.25 82 THR A C 1
ATOM 617 O O . THR A 1 82 ? 7.440 -8.625 6.067 1.00 41.25 82 THR A O 1
ATOM 620 N N . HIS A 1 83 ? 9.428 -7.773 6.608 1.00 36.03 83 HIS A N 1
ATOM 621 C CA . HIS A 1 83 ? 10.153 -8.688 5.731 1.00 36.03 83 HIS A CA 1
ATOM 622 C C . HIS A 1 83 ? 10.215 -10.089 6.349 1.00 36.03 83 HIS A C 1
ATOM 624 O O . HIS A 1 83 ? 10.695 -10.309 7.466 1.00 36.03 83 HIS A O 1
ATOM 630 N N . GLY A 1 84 ? 9.722 -11.075 5.602 1.00 35.12 84 GLY A N 1
ATOM 631 C CA . GLY A 1 84 ? 10.031 -12.472 5.864 1.00 35.12 84 GLY A CA 1
ATOM 632 C C . GLY A 1 84 ? 11.521 -12.702 5.624 1.00 35.12 84 GLY A C 1
ATOM 633 O O . GLY A 1 84 ? 11.966 -12.703 4.482 1.00 35.12 84 GLY A O 1
ATOM 634 N N . SER A 1 85 ? 12.282 -12.957 6.693 1.00 26.61 85 SER A N 1
ATOM 635 C CA . SER A 1 85 ? 13.755 -13.102 6.714 1.00 26.61 85 SER A CA 1
ATOM 636 C C . SER A 1 85 ? 14.519 -11.768 6.647 1.00 26.61 85 SER A C 1
ATOM 638 O O . SER A 1 85 ? 15.115 -11.417 5.632 1.00 26.61 85 SER A O 1
ATOM 640 N N . ASN A 1 86 ? 14.572 -11.047 7.768 1.00 28.20 86 ASN A N 1
ATOM 641 C CA . ASN A 1 86 ? 15.459 -9.893 7.916 1.00 28.20 86 ASN A CA 1
ATOM 642 C C . ASN A 1 86 ? 16.915 -10.363 8.012 1.00 28.20 86 ASN A C 1
ATOM 644 O O . ASN A 1 86 ? 17.281 -11.080 8.944 1.00 28.20 86 ASN A O 1
ATOM 648 N N . PHE A 1 87 ? 17.761 -9.924 7.080 1.00 28.34 87 PHE A N 1
ATOM 649 C CA . PHE A 1 87 ? 19.205 -9.861 7.299 1.00 28.34 87 PHE A CA 1
ATOM 650 C C . PHE A 1 87 ? 19.554 -8.413 7.651 1.00 28.34 87 PHE A C 1
ATOM 652 O O . PHE A 1 87 ? 19.890 -7.605 6.789 1.00 28.34 87 PHE A O 1
ATOM 659 N N . GLU A 1 88 ? 19.404 -8.064 8.927 1.00 29.31 88 GLU A N 1
ATOM 660 C CA . GLU A 1 88 ? 19.790 -6.749 9.433 1.00 29.31 88 GLU A CA 1
ATOM 661 C C . GLU A 1 88 ? 21.315 -6.708 9.599 1.00 29.31 88 GLU A C 1
ATOM 663 O O . GLU A 1 88 ? 21.892 -7.400 10.436 1.00 29.31 88 GLU A O 1
ATOM 668 N N . VAL A 1 89 ? 21.990 -5.899 8.780 1.00 28.77 89 VAL A N 1
ATOM 669 C CA . VAL A 1 89 ? 23.374 -5.481 9.032 1.00 28.77 89 VAL A CA 1
ATOM 670 C C . VAL A 1 89 ? 23.337 -3.994 9.339 1.00 28.77 89 VAL A C 1
ATOM 672 O O . VAL A 1 89 ? 23.469 -3.154 8.450 1.00 28.77 89 VAL A O 1
ATOM 675 N N . THR A 1 90 ? 23.160 -3.661 10.613 1.00 29.05 90 THR A N 1
ATOM 676 C CA . THR A 1 90 ? 23.250 -2.281 11.094 1.00 29.05 90 THR A CA 1
ATOM 677 C C . THR A 1 90 ? 24.718 -1.861 11.090 1.00 29.05 90 THR A C 1
ATOM 679 O O . THR A 1 90 ? 25.447 -2.071 12.056 1.00 29.05 90 THR A O 1
ATOM 682 N N . GLN A 1 91 ? 25.189 -1.298 9.976 1.00 27.12 91 GLN A N 1
ATOM 683 C CA . GLN A 1 91 ? 26.450 -0.562 9.945 1.00 27.12 91 GLN A CA 1
ATOM 684 C C . GLN A 1 91 ? 26.156 0.932 9.894 1.00 27.12 91 GLN A C 1
ATOM 686 O O . GLN A 1 91 ? 25.893 1.507 8.841 1.00 27.12 91 GLN A O 1
ATOM 691 N N . GLU A 1 92 ? 26.244 1.566 11.061 1.00 28.86 92 GLU A N 1
ATOM 692 C CA . GLU A 1 92 ? 26.468 3.002 11.157 1.00 28.86 92 GLU A CA 1
ATOM 693 C C . GLU A 1 92 ? 27.750 3.308 10.361 1.00 28.86 92 GLU A C 1
ATOM 695 O O . GLU A 1 92 ? 28.782 2.672 10.587 1.00 28.86 92 GLU A O 1
ATOM 700 N N . ILE A 1 93 ? 27.698 4.215 9.376 1.00 26.03 93 ILE A N 1
ATOM 701 C CA . ILE A 1 93 ? 28.877 4.603 8.582 1.00 26.03 93 ILE A CA 1
ATOM 702 C C . ILE A 1 93 ? 29.820 5.417 9.485 1.00 26.03 93 ILE A C 1
ATOM 704 O O . ILE A 1 93 ? 29.895 6.642 9.435 1.00 26.03 93 ILE A O 1
ATOM 708 N N . GLY A 1 94 ? 30.546 4.695 10.328 1.00 26.31 94 GLY A N 1
ATOM 709 C CA . GLY A 1 94 ? 31.698 5.094 11.109 1.00 26.31 94 GLY A CA 1
ATOM 710 C C . GLY A 1 94 ? 32.719 3.976 10.951 1.00 26.31 94 GLY A C 1
ATOM 711 O O . GLY A 1 94 ? 32.398 2.800 11.080 1.00 26.31 94 GLY A O 1
ATOM 712 N N . TRP A 1 95 ? 33.945 4.321 10.578 1.00 24.89 95 TRP A N 1
ATOM 713 C CA . TRP A 1 95 ? 35.000 3.364 10.262 1.00 24.89 95 TRP A CA 1
ATOM 714 C C . TRP A 1 95 ? 35.316 2.466 11.470 1.00 24.89 95 TRP A C 1
ATOM 716 O O . TRP A 1 95 ? 36.154 2.812 12.297 1.00 24.89 95 TRP A O 1
ATOM 726 N N . SER A 1 96 ? 34.674 1.303 11.563 1.00 25.62 96 SER A N 1
ATOM 727 C CA . SER A 1 96 ? 35.027 0.252 12.514 1.00 25.62 96 SER A CA 1
ATOM 728 C C . SER A 1 96 ? 34.861 -1.116 11.860 1.00 25.62 96 SER A C 1
ATOM 730 O O . SER A 1 96 ? 33.854 -1.803 12.001 1.00 25.62 96 SER A O 1
ATOM 732 N N . LEU A 1 97 ? 35.914 -1.531 11.152 1.00 31.38 97 LEU A N 1
ATOM 733 C CA . LEU A 1 97 ? 36.245 -2.944 11.003 1.00 31.38 97 LEU A CA 1
ATOM 734 C C . LEU A 1 97 ? 36.288 -3.542 12.409 1.00 31.38 97 LEU A C 1
ATOM 736 O O . LEU A 1 97 ? 37.210 -3.198 13.141 1.00 31.38 97 LEU A O 1
ATOM 740 N N . LEU A 1 98 ? 35.314 -4.379 12.776 1.00 30.30 98 LEU A N 1
ATOM 741 C CA . LEU A 1 98 ? 35.465 -5.607 13.573 1.00 30.30 98 LEU A CA 1
ATOM 742 C C . LEU A 1 98 ? 34.075 -6.141 13.985 1.00 30.30 98 LEU A C 1
ATOM 744 O O . LEU A 1 98 ? 33.507 -5.698 14.972 1.00 30.30 98 LEU A O 1
ATOM 748 N N . LYS A 1 99 ? 33.628 -7.173 13.250 1.00 30.95 99 LYS A N 1
ATOM 749 C CA . LYS A 1 99 ? 32.555 -8.144 13.563 1.00 30.95 99 LYS A CA 1
ATOM 750 C C . LYS A 1 99 ? 31.107 -7.604 13.593 1.00 30.95 99 LYS A C 1
ATOM 752 O O . LYS A 1 99 ? 30.680 -7.118 14.631 1.00 30.95 99 LYS A O 1
ATOM 757 N N . PRO A 1 100 ? 30.325 -7.765 12.507 1.00 28.19 100 PRO A N 1
ATOM 758 C CA . PRO A 1 100 ? 28.875 -7.619 12.595 1.00 28.19 100 PRO A CA 1
ATOM 759 C C . PRO A 1 100 ? 28.290 -8.772 13.425 1.00 28.19 100 PRO A C 1
ATOM 761 O O . PRO A 1 100 ? 28.588 -9.941 13.159 1.00 28.19 100 PRO A O 1
ATOM 764 N N . ASP A 1 101 ? 27.477 -8.440 14.424 1.00 25.36 101 ASP A N 1
ATOM 765 C CA . ASP A 1 101 ? 26.608 -9.405 15.094 1.00 25.36 101 ASP A CA 1
ATOM 766 C C . ASP A 1 101 ? 25.448 -9.731 14.141 1.00 25.36 101 ASP A C 1
ATOM 768 O O . ASP A 1 101 ? 24.685 -8.852 13.755 1.00 25.36 101 ASP A O 1
ATOM 772 N N . ILE A 1 102 ? 25.364 -10.991 13.704 1.00 25.91 102 ILE A N 1
ATOM 773 C CA . ILE A 1 102 ? 24.317 -11.489 12.802 1.00 25.91 102 ILE A CA 1
ATOM 774 C C . ILE A 1 102 ? 23.212 -12.096 13.668 1.00 25.91 102 ILE A C 1
ATOM 776 O O . ILE A 1 102 ? 23.398 -13.161 14.262 1.00 25.91 102 ILE A O 1
ATOM 780 N N . THR A 1 103 ? 22.061 -11.438 13.740 1.00 24.09 103 THR A N 1
ATOM 781 C CA . THR A 1 103 ? 20.833 -11.984 14.328 1.00 24.09 103 THR A CA 1
ATOM 782 C C . THR A 1 103 ? 20.007 -12.669 13.239 1.00 24.09 103 THR A C 1
ATOM 784 O O . THR A 1 103 ? 19.766 -12.109 12.176 1.00 24.09 103 THR A O 1
ATOM 787 N N . THR A 1 104 ? 19.590 -13.917 13.473 1.00 20.34 104 THR A N 1
ATOM 788 C CA . THR A 1 104 ? 18.770 -14.694 12.527 1.00 20.34 104 THR A CA 1
ATOM 789 C C . THR A 1 104 ? 17.344 -14.833 13.054 1.00 20.34 104 THR A C 1
ATOM 791 O O . THR A 1 104 ? 17.143 -15.474 14.088 1.00 20.34 104 THR A O 1
ATOM 794 N N . SER A 1 105 ? 16.352 -14.309 12.335 1.00 22.36 105 SER A N 1
ATOM 795 C CA . SER A 1 105 ? 14.933 -14.630 12.532 1.00 22.36 105 SER A CA 1
ATOM 796 C C . SER A 1 105 ? 14.354 -15.207 11.235 1.00 22.36 105 SER A C 1
ATOM 798 O O . SER A 1 105 ? 14.598 -14.697 10.144 1.00 22.36 105 SER A O 1
ATOM 800 N N . ILE A 1 106 ? 13.634 -16.328 11.342 1.00 19.77 106 ILE A N 1
ATOM 801 C CA . ILE A 1 106 ? 12.948 -16.980 10.218 1.00 19.77 106 ILE A CA 1
ATOM 802 C C . ILE A 1 106 ? 11.462 -16.670 10.359 1.00 19.77 106 ILE A C 1
ATOM 804 O O . ILE A 1 106 ? 10.832 -17.146 11.303 1.00 19.77 106 ILE A O 1
ATOM 808 N N . THR A 1 107 ? 10.907 -15.932 9.399 1.00 25.78 107 THR A N 1
ATOM 809 C CA . THR A 1 107 ? 9.462 -15.712 9.282 1.00 25.78 107 THR A CA 1
ATOM 810 C C . THR A 1 107 ? 9.034 -16.108 7.872 1.00 25.78 107 THR A C 1
ATOM 812 O O . THR A 1 107 ? 9.469 -15.513 6.891 1.00 25.78 107 THR A O 1
ATOM 815 N N . THR A 1 108 ? 8.209 -17.150 7.760 1.00 20.50 108 THR A N 1
ATOM 816 C CA . THR A 1 108 ? 7.633 -17.644 6.501 1.00 20.50 108 THR A CA 1
ATOM 817 C C . THR A 1 108 ? 6.336 -16.893 6.196 1.00 20.50 108 THR A C 1
ATOM 819 O O . THR A 1 108 ? 5.293 -17.243 6.746 1.00 20.50 108 THR A O 1
ATOM 822 N N . GLY A 1 109 ? 6.402 -15.877 5.333 1.00 26.73 109 GLY A N 1
ATOM 823 C CA . GLY A 1 109 ? 5.248 -15.218 4.707 1.00 26.73 109 GLY A CA 1
ATOM 824 C C . GLY A 1 109 ? 5.325 -15.405 3.192 1.00 26.73 109 GLY A C 1
ATOM 825 O O . GLY A 1 109 ? 6.352 -15.111 2.591 1.00 26.73 109 GLY A O 1
ATOM 826 N N . TYR A 1 110 ? 4.289 -15.994 2.594 1.00 26.75 110 TYR A N 1
ATOM 827 C CA . TYR A 1 110 ? 4.282 -16.492 1.216 1.00 26.75 110 TYR A CA 1
ATOM 828 C C . TYR A 1 110 ? 3.196 -15.764 0.413 1.00 26.75 110 TYR A C 1
ATOM 830 O O . TYR A 1 110 ? 2.083 -16.262 0.288 1.00 26.75 110 TYR A O 1
ATOM 838 N N . SER A 1 111 ? 3.508 -14.585 -0.119 1.00 29.28 111 SER A N 1
ATOM 839 C CA . SER A 1 111 ? 2.769 -13.927 -1.207 1.00 29.28 111 SER A CA 1
ATOM 840 C C . SER A 1 111 ? 3.558 -12.700 -1.655 1.00 29.28 111 SER A C 1
ATOM 842 O O . SER A 1 111 ? 4.144 -12.025 -0.820 1.00 29.28 111 SER A O 1
ATOM 844 N N . GLY A 1 112 ? 3.579 -12.398 -2.956 1.00 33.78 112 GLY A N 1
ATOM 845 C CA . GLY A 1 112 ? 4.248 -11.225 -3.541 1.00 33.78 112 GLY A CA 1
ATOM 846 C C . GLY A 1 112 ? 3.640 -9.866 -3.158 1.00 33.78 112 GLY A C 1
ATOM 847 O O . GLY A 1 112 ? 3.602 -8.960 -3.991 1.00 33.78 112 GLY A O 1
ATOM 848 N N . SER A 1 113 ? 3.134 -9.716 -1.929 1.00 35.00 113 SER A N 1
ATOM 849 C CA . SER A 1 113 ? 2.980 -8.414 -1.295 1.00 35.00 113 SER A CA 1
ATOM 850 C C . SER A 1 113 ? 4.168 -8.200 -0.370 1.00 35.00 113 SER A C 1
ATOM 852 O O . SER A 1 113 ? 4.337 -8.834 0.667 1.00 35.00 113 SER A O 1
ATOM 854 N N . HIS A 1 114 ? 5.029 -7.287 -0.784 1.00 43.97 114 HIS A N 1
ATOM 855 C CA . HIS A 1 114 ? 5.857 -6.571 0.159 1.00 43.97 114 HIS A CA 1
ATOM 856 C C . HIS A 1 114 ? 4.881 -5.822 1.077 1.00 43.97 114 HIS A C 1
ATOM 858 O O . HIS A 1 114 ? 4.122 -4.965 0.618 1.00 43.97 114 HIS A O 1
ATOM 864 N N . THR A 1 115 ? 4.774 -6.257 2.331 1.00 44.50 115 THR A N 1
ATOM 865 C CA . THR A 1 115 ? 3.852 -5.700 3.323 1.00 44.50 115 THR A CA 1
ATOM 866 C C . THR A 1 115 ? 4.352 -4.319 3.730 1.00 44.50 115 THR A C 1
ATOM 868 O O . THR A 1 115 ? 5.127 -4.172 4.672 1.00 44.50 115 THR A O 1
ATOM 871 N N . TRP A 1 116 ? 3.929 -3.290 2.995 1.00 51.53 116 TRP A N 1
ATOM 872 C CA . TRP A 1 116 ? 4.018 -1.915 3.474 1.00 51.53 116 TRP A CA 1
ATOM 873 C C . TRP A 1 116 ? 2.748 -1.572 4.207 1.00 51.53 116 TRP A C 1
ATOM 875 O O . TRP A 1 116 ? 1.659 -1.582 3.616 1.00 51.53 116 TRP A O 1
ATOM 885 N N . GLY A 1 117 ? 2.919 -1.271 5.488 1.00 48.78 117 GLY A N 1
ATOM 886 C CA . GLY A 1 117 ? 1.862 -0.718 6.290 1.00 48.78 117 GLY A CA 1
ATOM 887 C C . GLY A 1 117 ? 2.167 0.644 6.850 1.00 48.78 117 GLY A C 1
ATOM 888 O O .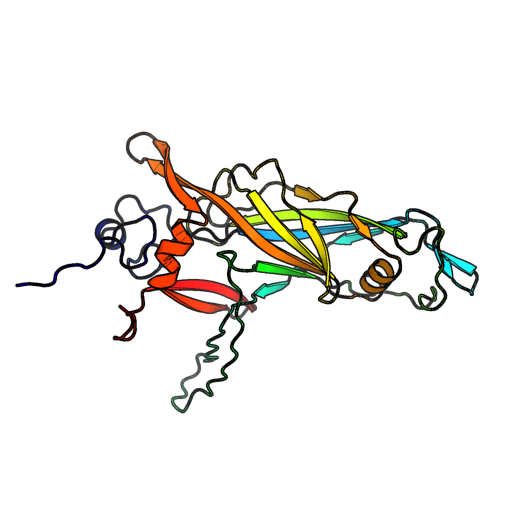 GLY A 1 117 ? 3.315 1.033 7.053 1.00 48.78 117 GLY A O 1
ATOM 889 N N . THR A 1 118 ? 1.085 1.382 7.049 1.00 54.50 118 THR A N 1
ATOM 890 C CA . THR A 1 118 ? 1.095 2.594 7.852 1.00 54.50 118 THR A CA 1
ATOM 891 C C . THR A 1 118 ? 0.651 2.196 9.241 1.00 54.50 118 THR A C 1
ATOM 893 O O . THR A 1 118 ? -0.502 1.800 9.395 1.00 54.50 118 THR A O 1
ATOM 896 N N . GLU A 1 119 ? 1.537 2.315 10.223 1.00 53.97 119 GLU A N 1
ATOM 897 C CA . GLU A 1 119 ? 1.148 2.328 11.629 1.00 53.97 119 GLU A CA 1
ATOM 898 C C . GLU A 1 119 ? 0.800 3.763 12.021 1.00 53.97 119 GLU A C 1
ATOM 900 O O . GLU A 1 119 ? 1.493 4.716 11.646 1.00 53.97 119 GLU A O 1
ATOM 905 N N . PHE A 1 120 ? -0.276 3.921 12.783 1.00 60.59 120 PHE A N 1
ATOM 906 C CA . PHE A 1 120 ? -0.565 5.171 13.461 1.00 60.59 120 PHE A CA 1
ATOM 907 C C . PHE A 1 120 ? -1.065 4.921 14.876 1.00 60.59 120 PHE A C 1
ATOM 909 O O . PHE A 1 120 ? -1.747 3.937 15.169 1.00 60.59 120 PHE A O 1
ATOM 916 N N . THR A 1 121 ? -0.739 5.861 15.754 1.00 54.44 121 THR A N 1
ATOM 917 C CA . THR A 1 121 ? -1.207 5.881 17.136 1.00 54.44 121 THR A CA 1
ATOM 918 C C . THR A 1 121 ? -1.886 7.210 17.414 1.00 54.44 121 THR A C 1
ATOM 920 O O . THR A 1 121 ? -1.494 8.261 16.904 1.00 54.44 121 THR A O 1
ATOM 923 N N . ARG A 1 122 ? -2.944 7.152 18.217 1.00 58.19 122 ARG A N 1
ATOM 924 C CA . ARG A 1 122 ? -3.618 8.333 18.741 1.00 58.19 122 ARG A CA 1
ATOM 925 C C . ARG A 1 122 ? -2.836 8.862 19.938 1.00 58.19 122 ARG A C 1
ATOM 927 O O . ARG A 1 122 ? -2.635 8.130 20.909 1.00 58.19 122 ARG A O 1
ATOM 934 N N . GLU A 1 123 ? -2.467 10.143 19.924 1.00 50.00 123 GLU A N 1
ATOM 935 C CA . GLU A 1 123 ? -2.039 10.816 21.151 1.00 50.00 123 GLU A CA 1
ATOM 936 C C . GLU A 1 123 ? -3.270 11.003 22.045 1.00 50.00 123 GLU A C 1
ATOM 938 O O . GLU A 1 123 ? -4.156 11.815 21.775 1.00 50.00 123 GLU A O 1
ATOM 943 N N . THR A 1 124 ? -3.368 10.220 23.120 1.00 48.03 124 THR A N 1
ATOM 944 C CA . THR A 1 124 ? -4.500 10.307 24.047 1.00 48.03 124 THR A CA 1
ATOM 945 C C . THR A 1 124 ? -4.411 11.594 24.871 1.00 48.03 124 THR A C 1
ATOM 947 O O . THR A 1 124 ? -3.862 11.622 25.974 1.00 48.03 124 THR A O 1
ATOM 950 N N . GLY A 1 125 ? -4.955 12.684 24.338 1.00 41.06 125 GLY A N 1
ATOM 951 C CA . GLY A 1 125 ? -5.197 13.918 25.074 1.00 41.06 125 GLY A CA 1
ATOM 952 C C . GLY A 1 125 ? -6.510 13.845 25.851 1.00 41.06 125 GLY A C 1
ATOM 953 O O . GLY A 1 125 ? -7.547 14.225 25.325 1.00 41.06 125 GLY A O 1
ATOM 954 N N . GLY A 1 126 ? -6.458 13.393 27.107 1.00 47.25 126 GLY A N 1
ATOM 955 C CA . GLY A 1 126 ? -7.544 13.557 28.083 1.00 47.25 126 GLY A CA 1
ATOM 956 C C . GLY A 1 126 ? -8.693 12.552 27.961 1.00 47.25 126 GLY A C 1
ATOM 957 O O . GLY A 1 126 ? -9.579 12.681 27.124 1.00 47.25 126 GLY A O 1
ATOM 958 N N . GLY A 1 127 ? -8.722 11.581 28.868 1.00 47.59 127 GLY A N 1
ATOM 959 C CA . GLY A 1 127 ? -9.826 10.633 29.002 1.00 47.59 127 GLY A CA 1
ATOM 960 C C . GLY A 1 127 ? -9.919 10.084 30.419 1.00 47.59 127 GLY A C 1
ATOM 961 O O . GLY A 1 127 ? -10.070 8.885 30.593 1.00 47.59 127 GLY A O 1
ATOM 962 N N . GLU A 1 128 ? -9.759 10.938 31.434 1.00 53.12 128 GLU A N 1
ATOM 963 C CA . GLU A 1 128 ? -9.907 10.517 32.837 1.00 53.12 128 GLU A CA 1
ATOM 964 C C . GLU A 1 128 ? -11.382 10.339 33.254 1.00 53.12 128 GLU A C 1
ATOM 966 O O . GLU A 1 128 ? -11.632 9.854 34.351 1.00 53.12 128 GLU A O 1
ATOM 971 N N . GLU A 1 129 ? -12.358 10.703 32.409 1.00 69.94 129 GLU A N 1
ATOM 972 C CA . GLU A 1 129 ? -13.773 10.767 32.814 1.00 69.94 129 GLU A CA 1
ATOM 973 C C . GLU A 1 129 ? -14.631 9.570 32.358 1.00 69.94 129 GLU A C 1
ATOM 975 O O . GLU A 1 129 ? -15.607 9.274 33.028 1.00 69.94 129 GLU A O 1
ATOM 980 N N . PHE A 1 130 ? -14.289 8.842 31.281 1.00 79.56 130 PHE A N 1
ATOM 981 C CA . PHE A 1 130 ? -15.108 7.713 30.791 1.00 79.56 130 PHE A CA 1
ATOM 982 C C . PHE A 1 130 ? -14.522 6.348 31.178 1.00 79.56 130 PHE A C 1
ATOM 984 O O . PHE A 1 130 ? -13.403 5.999 30.787 1.00 79.56 130 PHE A O 1
ATOM 991 N N . ASN A 1 131 ? -15.298 5.537 31.899 1.00 84.31 131 ASN A N 1
ATOM 992 C CA . ASN A 1 131 ? -14.853 4.239 32.396 1.00 84.31 131 ASN A CA 1
ATOM 993 C C . ASN A 1 131 ? -15.112 3.105 31.387 1.00 84.31 131 ASN A C 1
ATOM 995 O O . ASN A 1 131 ? -16.163 2.461 31.366 1.00 84.31 131 ASN A O 1
ATOM 999 N N . TRP A 1 132 ? -14.094 2.801 30.582 1.00 84.31 132 TRP A N 1
ATOM 1000 C CA . TRP A 1 132 ? -14.125 1.722 29.589 1.00 84.31 132 TRP A CA 1
ATOM 1001 C C . TRP A 1 132 ? -14.224 0.297 30.160 1.00 84.31 132 TRP A C 1
ATOM 1003 O O . TRP A 1 132 ? -14.454 -0.640 29.396 1.00 84.31 132 TRP A O 1
ATOM 1013 N N . GLU A 1 133 ? -14.027 0.081 31.464 1.00 83.81 133 GLU A N 1
ATOM 1014 C CA . GLU A 1 133 ? -14.217 -1.243 32.085 1.00 83.81 133 GLU A CA 1
ATOM 1015 C C . GLU A 1 133 ? -15.692 -1.552 32.358 1.00 83.81 133 GLU A C 1
ATOM 1017 O O . GLU A 1 133 ? -16.075 -2.718 32.453 1.00 83.81 133 GLU A O 1
ATOM 1022 N N . THR A 1 134 ? -16.530 -0.521 32.478 1.00 86.38 134 THR A N 1
ATOM 1023 C CA . THR A 1 134 ? -17.967 -0.661 32.751 1.00 86.38 134 THR A CA 1
ATOM 1024 C C . THR A 1 134 ? -18.844 -0.195 31.593 1.00 86.38 134 THR A C 1
ATOM 1026 O O . THR A 1 134 ? -20.067 -0.141 31.733 1.00 86.38 134 THR A O 1
ATOM 1029 N N . ALA A 1 135 ? -18.228 0.108 30.448 1.00 88.00 135 ALA A N 1
ATOM 1030 C CA . ALA A 1 135 ? -18.911 0.557 29.248 1.00 88.00 135 ALA A CA 1
ATOM 1031 C C . ALA A 1 135 ? -19.909 -0.492 28.734 1.00 88.00 135 ALA A C 1
ATOM 1033 O O . ALA A 1 135 ? -19.598 -1.676 28.589 1.00 88.00 135 ALA A O 1
ATOM 1034 N N . VAL A 1 136 ? -21.115 -0.034 28.411 1.00 89.88 136 VAL A N 1
ATOM 1035 C CA . VAL A 1 136 ? -22.180 -0.825 27.797 1.00 89.88 136 VAL A CA 1
ATOM 1036 C C . VAL A 1 136 ? -22.779 -0.070 26.618 1.00 89.88 136 VAL A C 1
ATOM 1038 O O . VAL A 1 136 ? -22.800 1.157 26.577 1.00 89.88 136 VAL A O 1
ATOM 1041 N N . THR A 1 137 ? -23.295 -0.819 25.653 1.00 93.12 137 THR A N 1
ATOM 1042 C CA . THR A 1 137 ? -24.051 -0.287 24.518 1.00 93.12 137 THR A CA 1
ATOM 1043 C C . THR A 1 137 ? -25.109 -1.304 24.093 1.00 93.12 137 THR A C 1
ATOM 1045 O O . THR A 1 137 ? -25.145 -2.425 24.608 1.00 93.12 137 THR A O 1
ATOM 1048 N N . TYR A 1 138 ? -25.979 -0.925 23.159 1.00 90.25 138 TYR A N 1
ATOM 1049 C CA . TYR A 1 138 ? -27.054 -1.783 22.661 1.00 90.25 138 TYR A CA 1
ATOM 1050 C C . TYR A 1 138 ? -26.536 -3.104 22.066 1.00 90.25 138 TYR A C 1
ATOM 1052 O O . TYR A 1 138 ? -27.130 -4.156 22.304 1.00 90.25 138 TYR A O 1
ATOM 1060 N N . ASN A 1 139 ? -25.432 -3.059 21.313 1.00 92.56 139 ASN A N 1
ATOM 1061 C CA . ASN A 1 139 ? -24.798 -4.238 20.729 1.00 92.56 139 ASN A CA 1
ATOM 1062 C C . ASN A 1 139 ? -23.268 -4.157 20.833 1.00 92.56 139 ASN A C 1
ATOM 1064 O O . ASN A 1 139 ? -22.630 -3.389 20.121 1.00 92.56 139 ASN A O 1
ATOM 1068 N N . THR A 1 140 ? -22.664 -4.976 21.691 1.00 92.19 140 THR A N 1
ATOM 1069 C CA . THR A 1 140 ? -21.210 -4.956 21.909 1.00 92.19 140 THR A CA 1
ATOM 1070 C C . THR A 1 140 ? -20.408 -5.523 20.740 1.00 92.19 140 THR A C 1
ATOM 1072 O O . THR A 1 140 ? -19.230 -5.204 20.627 1.00 92.19 140 THR A O 1
ATOM 1075 N N . SER A 1 141 ? -21.007 -6.325 19.851 1.00 92.88 141 SER A N 1
ATOM 1076 C CA . SER A 1 141 ? -20.315 -6.810 18.647 1.00 92.88 141 SER A CA 1
ATOM 1077 C C . SER A 1 141 ? -20.344 -5.806 17.492 1.00 92.88 141 SER A C 1
ATOM 1079 O O . SER A 1 141 ? -19.595 -5.968 16.537 1.00 92.88 141 SER A O 1
ATOM 1081 N N . GLU A 1 142 ? -21.214 -4.797 17.565 1.00 94.06 142 GLU A N 1
ATOM 1082 C CA . GLU A 1 142 ? -21.403 -3.756 16.550 1.00 94.06 142 GLU A CA 1
ATOM 1083 C C . GLU A 1 142 ? -21.647 -2.412 17.252 1.00 94.06 142 GLU A C 1
ATOM 1085 O O . GLU A 1 142 ? -22.764 -1.891 17.264 1.00 94.06 142 GLU A O 1
ATOM 1090 N N . ALA A 1 143 ? -20.611 -1.891 17.907 1.00 93.81 143 ALA A N 1
ATOM 1091 C CA . ALA A 1 143 ? -20.716 -0.705 18.753 1.00 93.81 143 ALA A CA 1
ATOM 1092 C C . ALA A 1 143 ? -20.550 0.601 17.962 1.00 93.81 143 ALA A C 1
ATOM 1094 O O . ALA A 1 143 ? -21.184 1.609 18.282 1.00 93.81 143 ALA A O 1
ATOM 1095 N N . ALA A 1 144 ? -19.713 0.586 16.924 1.00 94.06 144 ALA A N 1
ATOM 1096 C CA . ALA A 1 144 ? -19.438 1.744 16.085 1.00 94.06 144 ALA A CA 1
ATOM 1097 C C . ALA A 1 144 ? -19.154 1.340 14.632 1.00 94.06 144 ALA A C 1
ATOM 1099 O O . ALA A 1 144 ? -18.798 0.192 14.347 1.00 94.06 144 ALA A O 1
ATOM 1100 N N . ASP A 1 145 ? -19.308 2.311 13.738 1.00 95.12 145 ASP A N 1
ATOM 1101 C CA . ASP A 1 145 ? -18.793 2.276 12.376 1.00 95.12 145 ASP A CA 1
ATOM 1102 C C . ASP A 1 145 ? -17.465 3.051 12.332 1.00 95.12 145 ASP A C 1
ATOM 1104 O O . ASP A 1 145 ? -17.325 4.110 12.952 1.00 95.12 145 ASP A O 1
ATOM 1108 N N . LEU A 1 146 ? -16.493 2.499 11.615 1.00 92.56 146 LEU A N 1
ATOM 1109 C CA . LEU A 1 146 ? -15.177 3.072 11.379 1.00 92.56 146 LEU A CA 1
ATOM 1110 C C . LEU A 1 146 ? -15.020 3.347 9.880 1.00 92.56 146 LEU A C 1
ATOM 1112 O O . LEU A 1 146 ? -15.187 2.444 9.056 1.00 92.56 146 LEU A O 1
ATOM 1116 N N . ASP A 1 147 ? -14.693 4.591 9.558 1.00 92.56 147 ASP A N 1
ATOM 1117 C CA . ASP A 1 147 ? -14.443 5.069 8.204 1.00 92.56 147 ASP A CA 1
ATOM 1118 C C . ASP A 1 147 ? -12.972 5.486 8.083 1.00 92.56 147 ASP A C 1
ATOM 1120 O O . ASP A 1 147 ? -12.421 6.092 9.004 1.00 92.56 147 ASP A O 1
ATOM 1124 N N . PHE A 1 148 ? -12.333 5.194 6.952 1.00 90.06 148 PHE A N 1
ATOM 1125 C CA . PHE A 1 148 ? -10.958 5.600 6.660 1.00 90.06 148 PHE A CA 1
ATOM 1126 C C . PHE A 1 148 ? -10.874 6.395 5.367 1.00 90.06 148 PHE A C 1
ATOM 1128 O O . PHE A 1 148 ? -11.442 6.011 4.344 1.00 90.06 148 PHE A O 1
ATOM 1135 N N . THR A 1 149 ? -10.041 7.425 5.396 1.00 91.44 149 THR A N 1
ATOM 1136 C CA . THR A 1 149 ? -9.562 8.145 4.221 1.00 91.44 149 THR A CA 1
ATOM 1137 C C . THR A 1 149 ? -8.135 7.691 3.950 1.00 91.44 149 THR A C 1
ATOM 1139 O O . THR A 1 149 ? -7.241 7.941 4.762 1.00 91.44 149 THR A O 1
ATOM 1142 N N . VAL A 1 150 ? -7.899 7.038 2.812 1.00 89.25 150 VAL A N 1
ATOM 1143 C CA . VAL A 1 150 ? -6.579 6.510 2.443 1.00 89.25 150 VAL A CA 1
ATOM 1144 C C . VAL A 1 150 ? -6.121 7.025 1.082 1.00 89.25 150 VAL A C 1
ATOM 1146 O O . VAL A 1 150 ? -6.923 7.393 0.221 1.00 89.25 150 VAL A O 1
ATOM 1149 N N . THR A 1 151 ? -4.815 7.042 0.866 1.00 91.31 151 THR A N 1
ATOM 1150 C CA . THR A 1 151 ? -4.193 7.211 -0.450 1.00 91.31 151 THR A CA 1
ATOM 1151 C C . THR A 1 151 ? -3.206 6.085 -0.689 1.00 91.31 151 THR A C 1
ATOM 1153 O O . THR A 1 151 ? -2.785 5.402 0.241 1.00 91.31 151 THR A O 1
ATOM 1156 N N . PHE A 1 152 ? -2.825 5.884 -1.944 1.00 90.69 152 PHE A N 1
ATOM 1157 C CA . PHE A 1 152 ? -1.815 4.908 -2.314 1.00 90.69 152 PHE A CA 1
ATOM 1158 C C . PHE A 1 152 ? -0.653 5.612 -2.993 1.00 90.69 152 PHE A C 1
ATOM 1160 O O . PHE A 1 152 ? -0.871 6.410 -3.900 1.00 90.69 152 PHE A O 1
ATOM 1167 N N . THR A 1 153 ? 0.570 5.314 -2.582 1.00 90.75 153 THR A N 1
ATOM 1168 C CA . THR A 1 153 ? 1.791 5.857 -3.188 1.00 90.75 153 THR A CA 1
ATOM 1169 C C . THR A 1 153 ? 2.540 4.734 -3.878 1.00 90.75 153 THR A C 1
ATOM 1171 O O . THR A 1 153 ? 2.575 3.611 -3.374 1.00 90.75 153 THR A O 1
ATOM 1174 N N . ASN A 1 154 ? 3.135 5.028 -5.033 1.00 92.00 154 ASN A N 1
ATOM 1175 C CA . ASN A 1 154 ? 4.056 4.108 -5.682 1.00 92.00 154 ASN A CA 1
ATOM 1176 C C . ASN A 1 154 ? 5.498 4.511 -5.354 1.00 92.00 154 ASN A C 1
ATOM 1178 O O . ASN A 1 154 ? 6.083 5.338 -6.047 1.00 92.00 154 ASN A O 1
ATOM 1182 N N . GLU A 1 155 ? 6.100 3.943 -4.310 1.00 87.19 155 GLU A N 1
ATOM 1183 C CA . GLU A 1 155 ? 7.498 4.261 -3.957 1.00 87.19 155 GLU A CA 1
ATOM 1184 C C . GLU A 1 155 ? 8.508 3.518 -4.850 1.00 87.19 155 GLU A C 1
ATOM 1186 O O . GLU A 1 155 ? 9.723 3.678 -4.701 1.00 87.19 155 GLU A O 1
ATOM 1191 N N . GLY A 1 156 ? 8.008 2.729 -5.803 1.00 88.44 156 GLY A N 1
ATOM 1192 C CA . GLY A 1 156 ? 8.781 1.842 -6.653 1.00 88.44 156 GLY A CA 1
ATOM 1193 C C . GLY A 1 156 ? 9.390 2.577 -7.830 1.00 88.44 156 GLY A C 1
ATOM 1194 O O . GLY A 1 156 ? 9.550 3.799 -7.833 1.00 88.44 156 GLY A O 1
ATOM 1195 N 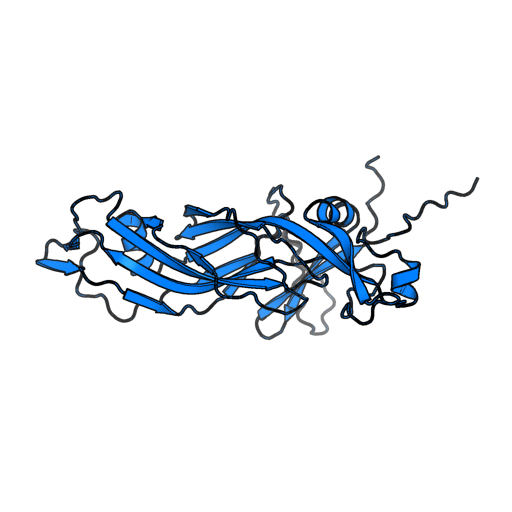N . SER A 1 157 ? 9.768 1.810 -8.845 1.00 92.06 157 SER A N 1
ATOM 1196 C CA . SER A 1 157 ? 10.432 2.317 -10.047 1.00 92.06 157 SER A CA 1
ATOM 1197 C C . SER A 1 157 ? 9.674 2.134 -11.341 1.00 92.06 157 SER A C 1
ATOM 1199 O O . SER A 1 157 ? 10.071 2.733 -12.335 1.00 92.06 157 SER A O 1
ATOM 1201 N N . LEU A 1 158 ? 8.586 1.368 -11.334 1.00 94.12 158 LEU A N 1
ATOM 1202 C CA . LEU A 1 158 ? 7.761 1.172 -12.518 1.00 94.12 158 LEU A CA 1
ATOM 1203 C C . LEU A 1 158 ? 6.400 1.828 -12.351 1.00 94.12 158 LEU A C 1
ATOM 1205 O O . LEU A 1 158 ? 5.787 1.738 -11.288 1.00 94.12 158 LEU A O 1
ATOM 1209 N N . TYR A 1 159 ? 5.915 2.418 -13.437 1.00 95.44 159 TYR A N 1
ATOM 1210 C CA . TYR A 1 159 ? 4.551 2.904 -13.553 1.00 95.44 159 TYR A CA 1
ATOM 1211 C C . TYR A 1 159 ? 3.559 1.738 -13.458 1.00 95.44 159 TYR A C 1
ATOM 1213 O O . TYR A 1 159 ? 3.651 0.759 -14.208 1.00 95.44 159 TYR A O 1
ATOM 1221 N N . ALA A 1 160 ? 2.591 1.865 -12.552 1.00 96.25 160 ALA A N 1
ATOM 1222 C CA . ALA A 1 160 ? 1.553 0.869 -12.324 1.00 96.25 160 ALA A CA 1
ATOM 1223 C C . ALA A 1 160 ? 0.186 1.424 -12.736 1.00 96.25 160 ALA A C 1
ATOM 1225 O O . ALA A 1 160 ? -0.162 2.559 -12.409 1.00 96.25 160 ALA A O 1
ATOM 1226 N N . ALA A 1 161 ? -0.606 0.618 -13.436 1.00 97.44 161 ALA A N 1
ATOM 1227 C CA . ALA A 1 161 ? -1.963 0.941 -13.859 1.00 97.44 161 ALA A CA 1
ATOM 1228 C C . ALA A 1 161 ? -2.926 -0.195 -13.519 1.00 97.44 161 ALA A C 1
ATOM 1230 O O . ALA A 1 161 ? -2.500 -1.321 -13.281 1.00 97.44 161 ALA A O 1
ATOM 1231 N N . ASN A 1 162 ? -4.230 0.096 -13.524 1.00 97.00 162 ASN A N 1
ATOM 1232 C CA . ASN A 1 162 ? -5.272 -0.890 -13.224 1.00 97.00 162 ASN A CA 1
ATOM 1233 C C . ASN A 1 162 ? -5.002 -1.636 -11.901 1.00 97.00 162 ASN A C 1
ATOM 1235 O O . ASN A 1 162 ? -5.015 -2.863 -11.850 1.00 97.00 162 ASN A O 1
ATOM 1239 N N . ILE A 1 163 ? -4.706 -0.880 -10.842 1.00 95.69 163 ILE A N 1
ATOM 1240 C CA . ILE A 1 163 ? -4.187 -1.424 -9.588 1.00 95.69 163 ILE A CA 1
ATOM 1241 C C . ILE A 1 163 ? -5.348 -1.892 -8.701 1.00 95.69 163 ILE A C 1
ATOM 1243 O O . ILE A 1 163 ? -6.211 -1.094 -8.333 1.00 95.69 163 ILE A O 1
ATOM 1247 N N . PHE A 1 164 ? -5.333 -3.162 -8.304 1.00 93.25 164 PHE A N 1
ATOM 1248 C CA . PHE A 1 164 ? -6.257 -3.765 -7.343 1.00 93.25 164 PHE A CA 1
ATOM 1249 C C . PHE A 1 164 ? -5.501 -4.155 -6.061 1.00 93.25 164 PHE A C 1
ATOM 1251 O O . PHE A 1 164 ? -4.927 -5.248 -5.996 1.00 93.25 164 PHE A O 1
ATOM 1258 N N . PRO A 1 165 ? -5.460 -3.277 -5.042 1.00 90.25 165 PRO A N 1
ATOM 1259 C CA . PRO A 1 165 ? -4.822 -3.586 -3.766 1.00 90.25 165 PRO A CA 1
ATOM 1260 C C . PRO A 1 165 ? -5.774 -4.368 -2.855 1.00 90.25 165 PRO A C 1
ATOM 1262 O O . PRO A 1 165 ? -6.891 -3.933 -2.614 1.00 90.25 165 PRO A O 1
ATOM 1265 N N . THR A 1 166 ? -5.340 -5.492 -2.296 1.00 85.19 166 THR A N 1
ATOM 1266 C CA . THR A 1 166 ? -6.011 -6.145 -1.165 1.00 85.19 166 THR A CA 1
ATOM 1267 C C . THR A 1 166 ? -5.210 -5.911 0.099 1.00 85.19 166 THR A C 1
ATOM 1269 O O . THR A 1 166 ? -3.986 -6.059 0.096 1.00 85.19 166 THR A O 1
ATOM 1272 N N . PHE A 1 167 ? -5.904 -5.549 1.174 1.00 85.12 167 PHE A N 1
ATOM 1273 C CA . PHE A 1 167 ? -5.252 -5.198 2.422 1.00 85.12 167 PHE A CA 1
ATOM 1274 C C . PHE A 1 167 ? -6.080 -5.463 3.663 1.00 85.12 167 PHE A C 1
ATOM 1276 O O . PHE A 1 167 ? -7.310 -5.459 3.630 1.00 85.12 167 PHE A O 1
ATOM 1283 N N . ASN A 1 168 ? -5.374 -5.671 4.767 1.00 84.56 168 ASN A N 1
ATOM 1284 C CA . ASN A 1 168 ? -5.947 -5.791 6.094 1.00 84.56 168 ASN A CA 1
ATOM 1285 C C . ASN A 1 168 ? -5.921 -4.444 6.809 1.00 84.56 168 ASN A C 1
ATOM 1287 O O . ASN A 1 168 ? -5.025 -3.635 6.594 1.00 84.56 168 ASN A O 1
ATOM 1291 N N . ILE A 1 169 ? -6.881 -4.252 7.703 1.00 84.75 169 ILE A N 1
ATOM 1292 C CA . ILE A 1 169 ? -6.837 -3.258 8.768 1.00 84.75 169 ILE A CA 1
ATOM 1293 C C . ILE A 1 169 ? -6.641 -4.042 10.058 1.00 84.75 169 ILE A C 1
ATOM 1295 O O . ILE A 1 169 ? -7.439 -4.927 10.389 1.00 84.75 169 ILE A O 1
ATOM 1299 N N . ILE A 1 170 ? -5.552 -3.747 10.749 1.00 80.31 170 ILE A N 1
ATOM 1300 C CA . ILE A 1 170 ? -5.092 -4.431 11.947 1.00 80.31 170 ILE A CA 1
ATOM 1301 C C . ILE A 1 170 ? -5.176 -3.438 13.100 1.00 80.31 170 ILE A C 1
ATOM 1303 O O . ILE A 1 170 ? -4.742 -2.304 12.973 1.00 80.31 170 ILE A O 1
ATOM 1307 N N . LEU A 1 171 ? -5.738 -3.859 14.225 1.00 79.38 171 LEU A N 1
ATOM 1308 C CA . LEU A 1 171 ? -5.831 -3.072 15.448 1.00 79.38 171 LEU A CA 1
ATOM 1309 C C . LEU A 1 171 ? -5.140 -3.842 16.569 1.00 79.38 171 LEU A C 1
ATOM 1311 O O . LEU A 1 171 ? -5.568 -4.947 16.912 1.00 79.38 171 LEU A O 1
ATOM 1315 N N . GLY A 1 172 ? -4.055 -3.294 17.119 1.00 72.12 172 GLY A N 1
ATOM 1316 C CA . GLY A 1 172 ? -3.287 -3.940 18.189 1.00 72.12 172 GLY A CA 1
ATOM 1317 C C . GLY A 1 172 ? -2.850 -5.375 17.852 1.00 72.12 172 GLY A C 1
ATOM 1318 O O . GLY A 1 172 ? -2.923 -6.258 18.706 1.00 72.12 172 GLY A O 1
ATOM 1319 N N . GLY A 1 173 ? -2.475 -5.631 16.593 1.00 75.88 173 GLY A N 1
ATOM 1320 C CA . GLY A 1 173 ? -2.070 -6.952 16.092 1.00 75.88 173 GLY A CA 1
ATOM 1321 C C . GLY A 1 173 ? -3.212 -7.897 15.679 1.00 75.88 173 GLY A C 1
ATOM 1322 O O . GLY A 1 173 ? -2.951 -9.024 15.258 1.00 75.88 173 GLY A O 1
ATOM 1323 N N . LYS A 1 174 ? -4.480 -7.475 15.771 1.00 80.69 174 LYS A N 1
ATOM 1324 C CA . LYS A 1 174 ? -5.650 -8.251 15.323 1.00 80.69 174 LYS A CA 1
ATOM 1325 C C . LYS A 1 174 ? -6.192 -7.695 14.008 1.00 80.69 174 LYS A C 1
ATOM 1327 O O . LYS A 1 174 ? -6.584 -6.536 13.960 1.00 80.69 174 LYS A O 1
ATOM 1332 N N . VAL A 1 175 ? -6.324 -8.530 12.974 1.00 82.94 175 VAL A N 1
ATOM 1333 C CA . VAL A 1 175 ? -7.068 -8.163 11.753 1.00 82.94 175 VAL A CA 1
ATOM 1334 C C . VAL A 1 175 ? -8.542 -7.943 12.108 1.00 82.94 175 VAL A C 1
ATOM 1336 O O . VAL A 1 175 ? -9.218 -8.870 12.561 1.00 82.94 175 VAL A O 1
ATOM 1339 N N . ILE A 1 176 ? -9.038 -6.723 11.904 1.00 83.44 176 ILE A N 1
ATOM 1340 C CA . ILE A 1 176 ? -10.442 -6.347 12.138 1.00 83.44 176 ILE A CA 1
ATOM 1341 C C . ILE A 1 176 ? -11.241 -6.239 10.838 1.00 83.44 176 ILE A C 1
ATOM 1343 O O . ILE A 1 176 ? -12.461 -6.387 10.855 1.00 83.44 176 ILE A O 1
ATOM 1347 N N . PHE A 1 177 ? -10.569 -6.027 9.704 1.00 88.19 177 PHE A N 1
ATOM 1348 C CA . PHE A 1 177 ? -11.207 -5.939 8.395 1.00 88.19 177 PHE A CA 1
ATOM 1349 C C . PHE A 1 177 ? -10.222 -6.284 7.278 1.00 88.19 177 PHE A C 1
ATOM 1351 O O . PHE A 1 177 ? -9.035 -5.991 7.389 1.00 88.19 177 PHE A O 1
ATOM 1358 N N . THR A 1 178 ? -10.720 -6.861 6.186 1.00 89.00 178 THR A N 1
ATOM 1359 C CA . THR A 1 178 ? -9.960 -7.055 4.945 1.00 89.00 178 THR A CA 1
ATOM 1360 C C . THR A 1 178 ? -10.728 -6.401 3.809 1.00 89.00 178 THR A C 1
ATOM 1362 O O . THR A 1 178 ? -11.909 -6.692 3.605 1.00 89.00 178 THR A O 1
ATOM 1365 N N . HIS A 1 179 ? -10.061 -5.527 3.062 1.00 89.50 179 HIS A N 1
ATOM 1366 C CA . HIS A 1 179 ? -10.634 -4.824 1.928 1.00 89.50 179 HIS A CA 1
ATOM 1367 C C . HIS A 1 179 ? -10.007 -5.295 0.614 1.00 89.50 179 HIS A C 1
ATOM 1369 O O . HIS A 1 179 ? -8.787 -5.315 0.472 1.00 89.50 179 HIS A O 1
ATOM 1375 N N . SER A 1 180 ? -10.860 -5.617 -0.358 1.00 90.44 180 SER A N 1
ATOM 1376 C CA . SER A 1 180 ? -10.492 -5.892 -1.751 1.00 90.44 180 SER A CA 1
ATOM 1377 C C . SER A 1 180 ? -11.426 -5.080 -2.657 1.00 90.44 180 SER A C 1
ATOM 1379 O O . SER A 1 180 ? -12.574 -5.486 -2.870 1.00 90.44 180 SER A O 1
ATOM 1381 N N . PRO A 1 181 ? -10.995 -3.915 -3.163 1.00 89.31 181 PRO A N 1
ATOM 1382 C CA . PRO A 1 181 ? -11.815 -3.073 -4.010 1.00 89.31 181 PRO A CA 1
ATOM 1383 C C . PRO A 1 181 ? -12.070 -3.746 -5.359 1.00 89.31 181 PRO A C 1
ATOM 1385 O O . PRO A 1 181 ? -11.211 -4.413 -5.930 1.00 89.31 181 PRO A O 1
ATOM 1388 N N . THR A 1 182 ? -13.273 -3.539 -5.891 1.00 90.00 182 THR A N 1
ATOM 1389 C CA . THR A 1 182 ? -13.676 -4.042 -7.217 1.00 90.00 182 THR A CA 1
ATOM 1390 C C . THR A 1 182 ? -13.424 -3.033 -8.336 1.00 90.00 182 THR A C 1
ATOM 1392 O O . THR A 1 182 ? -13.480 -3.389 -9.511 1.00 90.00 182 THR A O 1
ATOM 1395 N N . ILE A 1 183 ? -13.150 -1.777 -7.977 1.00 91.62 183 ILE A N 1
ATOM 1396 C CA . ILE A 1 183 ? -12.780 -0.703 -8.896 1.00 91.62 183 ILE A CA 1
ATOM 1397 C C . ILE A 1 183 ? -11.276 -0.467 -8.729 1.00 91.62 183 ILE A C 1
ATOM 1399 O O . ILE A 1 183 ? -10.841 -0.256 -7.595 1.00 91.62 183 ILE A O 1
ATOM 1403 N N . PRO A 1 184 ? -10.486 -0.496 -9.816 1.00 94.62 184 PRO A N 1
ATOM 1404 C CA . PRO A 1 184 ? -9.053 -0.295 -9.710 1.00 94.62 184 PRO A CA 1
ATOM 1405 C C . PRO A 1 184 ? -8.710 1.167 -9.436 1.00 94.62 184 PRO A C 1
ATOM 1407 O O . PRO A 1 184 ? -9.399 2.089 -9.885 1.00 94.62 184 PRO A O 1
ATOM 1410 N N . ILE A 1 185 ? -7.561 1.377 -8.803 1.00 94.56 185 ILE A N 1
ATOM 1411 C CA . ILE A 1 185 ? -6.870 2.660 -8.873 1.00 94.56 185 ILE A CA 1
ATOM 1412 C C . ILE A 1 185 ? -6.298 2.781 -10.287 1.00 94.56 185 ILE A C 1
ATOM 1414 O O . ILE A 1 185 ? -5.612 1.879 -10.773 1.00 94.56 185 ILE A O 1
ATOM 1418 N N . ALA A 1 186 ? -6.623 3.881 -10.969 1.00 95.56 186 ALA A N 1
ATOM 1419 C CA . ALA A 1 186 ? -6.398 4.012 -12.407 1.00 95.56 186 ALA A CA 1
ATOM 1420 C C . ALA A 1 186 ? -4.920 3.855 -12.795 1.00 95.56 186 ALA A C 1
ATOM 1422 O O . ALA A 1 186 ? -4.594 2.989 -13.607 1.00 95.56 186 ALA A O 1
ATOM 1423 N N . ALA A 1 187 ? -4.046 4.680 -12.217 1.00 95.62 187 ALA A N 1
ATOM 1424 C CA . ALA A 1 187 ? -2.603 4.556 -12.348 1.00 95.62 187 ALA A CA 1
ATOM 1425 C C . ALA A 1 187 ? -1.864 5.412 -11.319 1.00 95.62 187 ALA A C 1
ATOM 1427 O O . ALA A 1 187 ? -2.400 6.422 -10.859 1.00 95.62 187 ALA A O 1
ATOM 1428 N N . ILE A 1 188 ? -0.637 5.009 -10.997 1.00 95.81 188 ILE A N 1
ATOM 1429 C CA . ILE A 1 188 ? 0.274 5.734 -10.113 1.00 95.81 188 ILE A CA 1
ATOM 1430 C C . ILE A 1 188 ? 1.692 5.609 -10.689 1.00 95.81 188 ILE A C 1
ATOM 1432 O O . ILE A 1 188 ? 2.228 4.501 -10.811 1.00 95.81 188 ILE A O 1
ATOM 1436 N N . ASP A 1 189 ? 2.285 6.743 -11.064 1.00 94.06 189 ASP A N 1
ATOM 1437 C CA . ASP A 1 189 ? 3.677 6.800 -11.518 1.00 94.06 189 ASP A CA 1
ATOM 1438 C C . ASP A 1 189 ? 4.651 6.689 -10.336 1.00 94.06 189 ASP A C 1
ATOM 1440 O O . ASP A 1 189 ? 4.261 6.780 -9.173 1.00 94.06 189 ASP A O 1
ATOM 1444 N N . GLN A 1 190 ? 5.931 6.487 -10.623 1.00 90.94 190 GLN A N 1
ATOM 1445 C CA . GLN A 1 190 ? 6.984 6.465 -9.617 1.00 90.94 190 GLN A CA 1
ATOM 1446 C C . GLN A 1 190 ? 6.983 7.752 -8.767 1.00 90.94 190 GLN A C 1
ATOM 1448 O O . GLN A 1 190 ? 7.176 8.856 -9.270 1.00 90.94 190 GLN A O 1
ATOM 1453 N N . GLY A 1 191 ? 6.859 7.588 -7.450 1.00 88.75 191 GLY A N 1
ATOM 1454 C CA . GLY A 1 191 ? 6.835 8.667 -6.460 1.00 88.75 191 GLY A CA 1
ATOM 1455 C C . GLY A 1 191 ? 5.497 9.402 -6.352 1.00 88.75 191 GLY A C 1
ATOM 1456 O O . GLY A 1 191 ? 5.326 10.203 -5.433 1.00 88.75 191 GLY A O 1
ATOM 1457 N N . ASP A 1 192 ? 4.545 9.121 -7.241 1.00 94.56 192 ASP A N 1
ATOM 1458 C CA . ASP A 1 192 ? 3.233 9.752 -7.218 1.00 94.56 192 ASP A CA 1
ATOM 1459 C C . ASP A 1 192 ? 2.304 9.089 -6.199 1.00 94.56 192 ASP A C 1
ATOM 1461 O O . ASP A 1 192 ? 2.498 7.956 -5.749 1.00 94.56 192 ASP A O 1
ATOM 1465 N N . THR A 1 193 ? 1.258 9.829 -5.837 1.00 93.62 193 THR A N 1
ATOM 1466 C CA . THR A 1 193 ? 0.201 9.392 -4.924 1.00 93.62 193 THR A CA 1
ATOM 1467 C C . THR A 1 193 ? -1.148 9.438 -5.632 1.00 93.62 193 THR A C 1
ATOM 1469 O O . THR A 1 193 ? -1.428 10.342 -6.420 1.00 93.62 193 THR A O 1
ATOM 1472 N N . SER A 1 194 ? -1.993 8.451 -5.357 1.00 94.81 194 SER A N 1
ATOM 1473 C CA . SER A 1 194 ? -3.335 8.340 -5.909 1.00 94.81 194 SER A CA 1
ATOM 1474 C C . SER A 1 194 ? -4.251 9.468 -5.430 1.00 94.81 194 SER A C 1
ATOM 1476 O O . SER A 1 194 ? -3.994 10.163 -4.446 1.00 94.81 194 SER A O 1
ATOM 1478 N N . SER A 1 195 ? -5.411 9.580 -6.076 1.00 93.69 195 SER A N 1
ATOM 1479 C CA . SER A 1 195 ? -6.558 10.255 -5.473 1.00 93.69 195 SER A CA 1
ATOM 1480 C C . SER A 1 195 ? -6.990 9.567 -4.172 1.00 93.69 195 SER A C 1
ATOM 1482 O O . SER A 1 195 ? -6.700 8.386 -3.961 1.00 93.69 195 SER A O 1
ATOM 1484 N N . ILE A 1 196 ? -7.730 10.304 -3.343 1.00 92.88 196 ILE A N 1
ATOM 1485 C CA . ILE A 1 196 ? -8.332 9.791 -2.109 1.00 92.88 196 ILE A CA 1
ATOM 1486 C C . ILE A 1 196 ? -9.211 8.570 -2.402 1.00 92.88 196 ILE A C 1
ATOM 1488 O O . ILE A 1 196 ? -9.984 8.553 -3.365 1.00 92.88 196 ILE A O 1
ATOM 1492 N N . PHE A 1 197 ? -9.095 7.579 -1.529 1.00 91.12 197 PHE A N 1
ATOM 1493 C CA . PHE A 1 197 ? -9.880 6.363 -1.490 1.00 91.12 197 PHE A CA 1
ATOM 1494 C C . PHE A 1 197 ? -10.542 6.265 -0.110 1.00 91.12 197 PHE A C 1
ATOM 1496 O O . PHE A 1 197 ? -9.851 6.250 0.904 1.00 91.12 197 PHE A O 1
ATOM 1503 N N . ASN A 1 198 ? -11.873 6.228 -0.065 1.00 92.19 198 ASN A N 1
ATOM 1504 C CA . ASN A 1 198 ? -12.614 6.131 1.194 1.00 92.19 198 ASN A CA 1
ATOM 1505 C C . ASN A 1 198 ? -13.057 4.691 1.436 1.00 92.19 198 ASN A C 1
ATOM 1507 O O . ASN A 1 198 ? -13.541 4.019 0.519 1.00 92.19 198 ASN A O 1
ATOM 1511 N N . ILE A 1 199 ? -12.902 4.236 2.673 1.00 91.00 199 ILE A N 1
ATOM 1512 C CA . ILE A 1 199 ? -13.368 2.939 3.147 1.00 91.00 199 ILE A CA 1
ATOM 1513 C C . ILE A 1 199 ? -14.396 3.224 4.226 1.00 91.00 199 ILE A C 1
ATOM 1515 O O . ILE A 1 199 ? -14.030 3.635 5.320 1.00 91.00 199 ILE A O 1
ATOM 1519 N N . ASP A 1 200 ? -15.665 2.993 3.918 1.00 91.69 200 ASP A N 1
ATOM 1520 C CA . ASP A 1 200 ? -16.752 3.379 4.812 1.00 91.69 200 ASP A CA 1
ATOM 1521 C C . ASP A 1 200 ? -17.396 2.155 5.480 1.00 91.69 200 ASP A C 1
ATOM 1523 O O . ASP A 1 200 ? -17.508 1.076 4.885 1.00 91.69 200 ASP A O 1
ATOM 1527 N N . LYS A 1 201 ? -17.931 2.370 6.684 1.00 88.69 201 LYS A N 1
ATOM 1528 C CA . LYS A 1 201 ? -18.807 1.468 7.445 1.00 88.69 201 LYS A CA 1
ATOM 1529 C C . LYS A 1 201 ? -18.167 0.143 7.834 1.00 88.69 201 LYS A C 1
ATOM 1531 O O . LYS A 1 201 ? -18.794 -0.918 7.732 1.00 88.69 201 LYS A O 1
ATOM 1536 N N . ILE A 1 202 ? -16.934 0.191 8.329 1.00 92.94 202 ILE A N 1
ATOM 1537 C CA . ILE A 1 202 ? -16.323 -0.970 8.974 1.00 92.94 202 ILE A CA 1
ATOM 1538 C C . ILE A 1 202 ? -16.927 -1.110 10.366 1.00 92.94 202 ILE A C 1
ATOM 1540 O O . ILE A 1 202 ? -16.718 -0.281 11.247 1.00 92.94 202 ILE A O 1
ATOM 1544 N N . ARG A 1 203 ? -17.690 -2.180 10.565 1.00 94.94 203 ARG A N 1
ATOM 1545 C CA . ARG A 1 203 ? -18.340 -2.471 11.838 1.00 94.94 203 ARG A CA 1
ATOM 1546 C C . ARG A 1 203 ? -17.314 -2.946 12.863 1.00 94.94 203 ARG A C 1
ATOM 1548 O O . ARG A 1 203 ? -16.654 -3.955 12.623 1.00 94.94 203 ARG A O 1
ATOM 1555 N N . ILE A 1 204 ? -17.221 -2.271 14.006 1.00 93.38 204 ILE A N 1
ATOM 1556 C CA . ILE A 1 204 ? -16.288 -2.639 15.079 1.00 93.38 204 ILE A CA 1
ATOM 1557 C C . ILE A 1 204 ? -17.011 -2.957 16.389 1.00 93.38 204 ILE A C 1
ATOM 1559 O O . ILE A 1 204 ? -18.088 -2.427 16.685 1.00 93.38 204 ILE A O 1
ATOM 1563 N N . SER A 1 205 ? -16.413 -3.847 17.181 1.00 94.25 205 SER A N 1
ATOM 1564 C CA . SER A 1 205 ? -16.927 -4.194 18.505 1.00 94.25 205 SER A CA 1
ATOM 1565 C C . SER A 1 205 ? -16.632 -3.098 19.534 1.00 94.25 205 SER A C 1
ATOM 1567 O O . SER A 1 205 ? -15.823 -2.199 19.301 1.00 94.25 205 SER A O 1
ATOM 1569 N N . LEU A 1 206 ? -17.274 -3.181 20.699 1.00 90.25 206 LEU A N 1
ATOM 1570 C CA . LEU A 1 206 ? -16.997 -2.289 21.826 1.00 90.25 206 LEU A CA 1
ATOM 1571 C C . LEU A 1 206 ? -15.544 -2.427 22.309 1.00 90.25 206 LEU A C 1
ATOM 1573 O O . LEU A 1 206 ? -14.933 -1.428 22.679 1.00 90.25 206 LEU A O 1
ATOM 1577 N N . ASP A 1 207 ? -14.980 -3.636 22.250 1.00 90.06 207 ASP A N 1
ATOM 1578 C CA . ASP A 1 207 ? -13.584 -3.892 22.620 1.00 90.06 207 ASP A CA 1
ATOM 1579 C C . ASP A 1 207 ? -12.606 -3.273 21.612 1.00 90.06 207 ASP A C 1
ATOM 1581 O O . ASP A 1 207 ? -11.608 -2.675 22.010 1.00 90.06 207 ASP A O 1
ATOM 1585 N N . ASP A 1 208 ? -12.907 -3.361 20.312 1.00 89.81 208 ASP A N 1
ATOM 1586 C CA . ASP A 1 208 ? -12.103 -2.712 19.269 1.00 89.81 208 ASP A CA 1
ATOM 1587 C C . ASP A 1 208 ? -12.177 -1.178 19.414 1.00 89.81 208 ASP A C 1
ATOM 1589 O O . ASP A 1 208 ? -11.160 -0.488 19.382 1.00 89.81 208 ASP A O 1
ATOM 1593 N N . LEU A 1 209 ? -13.369 -0.629 19.674 1.00 88.94 209 LEU A N 1
ATOM 1594 C CA . LEU A 1 209 ? -13.544 0.798 19.948 1.00 88.94 209 LEU A CA 1
ATOM 1595 C C . LEU A 1 209 ? -12.751 1.250 21.183 1.00 88.94 209 LEU A C 1
ATOM 1597 O O . LEU A 1 209 ? -12.082 2.284 21.143 1.00 88.94 209 LEU A O 1
ATOM 1601 N N . LYS A 1 210 ? -12.803 0.471 22.269 1.00 86.50 210 LYS A N 1
ATOM 1602 C CA . LYS A 1 210 ? -12.006 0.703 23.477 1.00 86.50 210 LYS A CA 1
ATOM 1603 C C . LYS A 1 210 ? -10.515 0.711 23.152 1.00 86.50 210 LYS A C 1
ATOM 1605 O O . LYS A 1 210 ? -9.811 1.609 23.598 1.00 86.50 210 LYS A O 1
ATOM 1610 N N . ALA A 1 211 ? -10.032 -0.248 22.365 1.00 85.00 211 ALA A N 1
ATOM 1611 C CA . ALA A 1 211 ? -8.628 -0.312 21.975 1.00 85.00 211 ALA A CA 1
ATOM 1612 C C . ALA A 1 211 ? -8.195 0.939 21.190 1.00 85.00 211 ALA A C 1
ATOM 1614 O O . ALA A 1 211 ? -7.189 1.545 21.552 1.00 85.00 211 ALA A O 1
ATOM 1615 N N . ILE A 1 212 ? -8.986 1.392 20.208 1.00 81.62 212 ILE A N 1
ATOM 1616 C CA . ILE A 1 212 ? -8.732 2.651 19.475 1.00 81.62 212 ILE A CA 1
ATOM 1617 C C . ILE A 1 212 ? -8.677 3.841 20.446 1.00 81.62 212 ILE A C 1
ATOM 1619 O O . ILE A 1 212 ? -7.763 4.662 20.401 1.00 81.62 212 ILE A O 1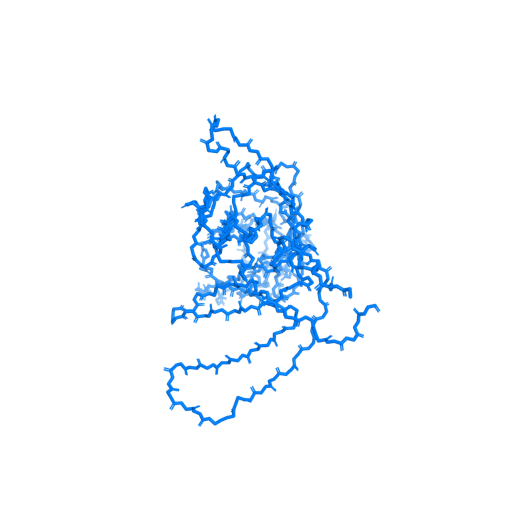
ATOM 1623 N N . GLN A 1 213 ? -9.636 3.923 21.370 1.00 79.94 213 GLN A N 1
ATOM 1624 C CA . GLN A 1 213 ? -9.731 5.020 22.337 1.00 79.94 213 GLN A CA 1
ATOM 1625 C C . GLN A 1 213 ? -8.563 5.057 23.325 1.00 79.94 213 GLN A C 1
ATOM 1627 O O . GLN A 1 213 ? -8.124 6.145 23.698 1.00 79.94 213 GLN A O 1
ATOM 1632 N N . LEU A 1 214 ? -8.038 3.889 23.695 1.00 79.88 214 LEU A N 1
ATOM 1633 C CA . LEU A 1 214 ? -6.858 3.726 24.545 1.00 79.88 214 LEU A CA 1
ATOM 1634 C C . LEU A 1 214 ? -5.529 3.841 23.777 1.00 79.88 214 LEU A C 1
ATOM 1636 O O . LEU A 1 214 ? -4.472 3.649 24.375 1.00 79.88 214 LEU A O 1
ATOM 1640 N N . GLY A 1 215 ? -5.568 4.165 22.481 1.00 74.06 215 GLY A N 1
ATOM 1641 C CA . GLY A 1 215 ? -4.377 4.413 21.669 1.00 74.06 215 GLY A CA 1
ATOM 1642 C C . GLY A 1 215 ? -3.701 3.152 21.134 1.00 74.06 215 GLY A C 1
ATOM 1643 O O . GLY A 1 215 ? -2.510 3.191 20.834 1.00 74.06 215 GLY A O 1
ATOM 1644 N N . ALA A 1 216 ? -4.423 2.032 21.016 1.00 75.62 216 ALA A N 1
ATOM 1645 C CA . ALA A 1 216 ? -3.898 0.863 20.318 1.00 75.62 216 ALA A CA 1
ATOM 1646 C C . ALA A 1 216 ? -3.544 1.233 18.865 1.00 75.62 216 ALA A C 1
ATOM 1648 O O . ALA A 1 216 ? -4.326 1.938 18.218 1.00 75.62 216 ALA A O 1
ATOM 1649 N N . PRO A 1 217 ? -2.395 0.762 18.351 1.00 71.31 217 PRO A N 1
ATOM 1650 C CA . PRO A 1 217 ? -1.974 1.079 16.998 1.00 71.31 217 PRO A CA 1
ATOM 1651 C C . PRO A 1 217 ? -2.947 0.478 15.991 1.00 71.31 217 PRO A C 1
ATOM 1653 O O . PRO A 1 217 ? -3.444 -0.642 16.173 1.00 71.31 2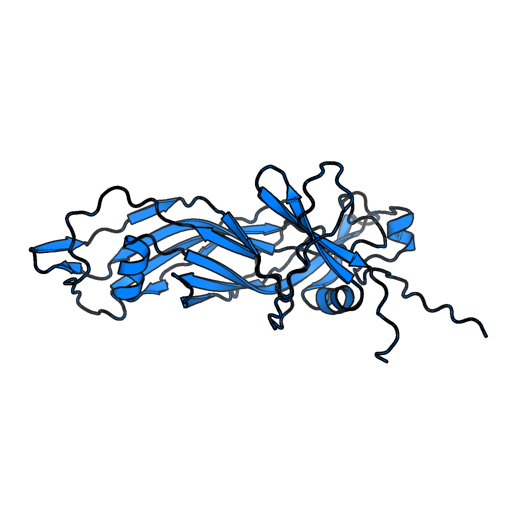17 PRO A O 1
ATOM 1656 N N . VAL A 1 218 ? -3.198 1.231 14.927 1.00 73.31 218 VAL A N 1
ATOM 1657 C CA . VAL A 1 218 ? -3.914 0.747 13.752 1.00 73.31 218 VAL A CA 1
ATOM 1658 C C . VAL A 1 218 ? -2.931 0.682 12.596 1.00 73.31 218 VAL A C 1
ATOM 1660 O O . VAL A 1 218 ? -2.206 1.641 12.332 1.00 73.31 218 VAL A O 1
ATOM 1663 N N . GLU A 1 219 ? -2.927 -0.451 11.908 1.00 74.56 219 GLU A N 1
ATOM 1664 C CA . GLU A 1 219 ? -2.042 -0.731 10.789 1.00 74.56 219 GLU A CA 1
ATOM 1665 C C . GLU A 1 219 ? -2.858 -1.107 9.552 1.00 74.56 219 GLU A C 1
ATOM 1667 O O . GLU A 1 219 ? -3.833 -1.858 9.637 1.00 74.56 219 GLU A O 1
ATOM 1672 N N . LEU A 1 220 ? -2.459 -0.607 8.383 1.00 77.19 220 LEU A N 1
ATOM 1673 C CA . LEU A 1 220 ? -2.933 -1.135 7.101 1.00 77.19 220 LEU A CA 1
ATOM 1674 C C . LEU A 1 220 ? -1.873 -2.063 6.541 1.00 77.19 220 LEU A C 1
ATOM 1676 O O . LEU A 1 220 ? -0.770 -1.609 6.322 1.00 77.19 220 LEU A O 1
ATOM 1680 N N . GLU A 1 221 ? -2.181 -3.317 6.247 1.00 77.69 221 GLU A N 1
ATOM 1681 C CA . GLU A 1 221 ? -1.196 -4.268 5.718 1.00 77.69 221 GLU A CA 1
ATOM 1682 C C . GLU A 1 221 ? -1.578 -4.684 4.298 1.00 77.69 221 GLU A C 1
ATOM 1684 O O . GLU A 1 221 ? -2.631 -5.292 4.094 1.00 77.69 221 GLU A O 1
ATOM 1689 N N . MET A 1 222 ? -0.731 -4.387 3.303 1.00 78.88 222 MET A N 1
ATOM 1690 C CA . MET A 1 222 ? -0.956 -4.871 1.935 1.00 78.88 222 MET A CA 1
ATOM 1691 C C . MET A 1 222 ? -0.701 -6.374 1.866 1.00 78.88 222 MET A C 1
ATOM 1693 O O . MET A 1 222 ? 0.423 -6.822 2.075 1.00 78.88 222 MET A O 1
ATOM 1697 N N . THR A 1 223 ? -1.720 -7.154 1.506 1.00 78.00 223 THR A N 1
ATOM 1698 C CA . THR A 1 223 ? -1.624 -8.621 1.374 1.00 78.00 223 THR A CA 1
ATOM 1699 C C . THR A 1 223 ? -1.530 -9.082 -0.074 1.00 78.00 223 THR A C 1
ATOM 1701 O O . THR A 1 223 ? -0.986 -10.147 -0.365 1.00 78.00 223 THR A O 1
ATOM 1704 N N . GLN A 1 224 ? -2.043 -8.284 -1.010 1.00 80.19 224 GLN A N 1
ATOM 1705 C CA . GLN A 1 224 ? -1.891 -8.537 -2.435 1.00 80.19 224 GLN A CA 1
ATOM 1706 C C . GLN A 1 224 ? -1.998 -7.234 -3.214 1.00 80.19 224 GLN A C 1
ATOM 1708 O O . GLN A 1 224 ? -2.805 -6.370 -2.896 1.00 80.19 224 GLN A O 1
ATOM 1713 N N . VAL A 1 225 ? -1.234 -7.121 -4.293 1.00 86.00 225 VAL A N 1
ATOM 1714 C CA . VAL A 1 225 ? -1.435 -6.089 -5.307 1.00 86.00 225 VAL A CA 1
ATOM 1715 C C . VAL A 1 225 ? -1.516 -6.795 -6.651 1.00 86.00 225 VAL A C 1
ATOM 1717 O O . VAL A 1 225 ? -0.710 -7.680 -6.929 1.00 86.00 225 VAL A O 1
ATOM 1720 N N . GLN A 1 226 ? -2.501 -6.436 -7.467 1.00 91.69 226 GLN A N 1
ATOM 1721 C CA . GLN A 1 226 ? -2.531 -6.786 -8.887 1.00 91.69 226 GLN A CA 1
ATOM 1722 C C . GLN A 1 226 ? -2.452 -5.497 -9.692 1.00 91.69 226 GLN A C 1
ATOM 1724 O O . GLN A 1 226 ? -3.127 -4.533 -9.335 1.00 91.69 226 GLN A O 1
ATOM 1729 N N . ALA A 1 227 ? -1.624 -5.453 -10.732 1.00 95.62 227 ALA A N 1
ATOM 1730 C CA . ALA A 1 227 ? -1.475 -4.257 -11.557 1.00 95.62 227 ALA A CA 1
ATOM 1731 C C . ALA A 1 227 ? -0.900 -4.579 -12.938 1.00 95.62 227 ALA A C 1
ATOM 1733 O O . ALA A 1 227 ? -0.056 -5.464 -13.077 1.00 95.62 227 ALA A O 1
ATOM 1734 N N . ASP A 1 228 ? -1.278 -3.777 -13.930 1.00 97.38 228 ASP A N 1
ATOM 1735 C CA . ASP A 1 228 ? -0.578 -3.708 -15.207 1.00 97.38 228 ASP A CA 1
ATOM 1736 C C . ASP A 1 228 ? 0.668 -2.841 -15.042 1.00 97.38 228 ASP A C 1
ATOM 1738 O O . ASP A 1 228 ? 0.585 -1.697 -14.582 1.00 97.38 228 ASP A O 1
ATOM 1742 N N . ILE A 1 229 ? 1.809 -3.332 -15.506 1.00 96.62 229 ILE A N 1
ATOM 1743 C CA . ILE A 1 229 ? 3.038 -2.549 -15.573 1.00 96.62 229 ILE A CA 1
ATOM 1744 C C . ILE A 1 229 ? 3.192 -2.030 -16.982 1.00 96.62 229 ILE A C 1
ATOM 1746 O O . ILE A 1 229 ? 3.254 -2.802 -17.944 1.00 96.62 229 ILE A O 1
ATOM 1750 N N . ARG A 1 230 ? 3.208 -0.704 -17.115 1.00 95.44 230 ARG A N 1
ATOM 1751 C CA . ARG A 1 230 ? 3.176 -0.054 -18.422 1.00 95.44 230 ARG A CA 1
ATOM 1752 C C . ARG A 1 230 ? 4.346 0.878 -18.620 1.00 95.44 230 ARG A C 1
ATOM 1754 O O . ARG A 1 230 ? 4.829 1.516 -17.697 1.00 95.44 230 ARG A O 1
ATOM 1761 N N . GLU A 1 231 ? 4.734 0.997 -19.874 1.00 93.75 231 GLU A N 1
ATOM 1762 C CA . GLU A 1 231 ? 5.743 1.932 -20.335 1.00 93.75 231 GLU A CA 1
ATOM 1763 C C . GLU A 1 231 ? 5.207 2.681 -21.551 1.00 93.75 231 GLU A C 1
ATOM 1765 O O . GLU A 1 231 ? 4.448 2.138 -22.359 1.00 93.75 231 GLU A O 1
ATOM 1770 N N . GLN A 1 232 ? 5.591 3.947 -21.694 1.00 92.25 232 GLN A N 1
ATOM 1771 C CA . GLN A 1 232 ? 5.281 4.694 -22.899 1.00 92.25 232 GLN A CA 1
ATOM 1772 C C . GLN A 1 232 ? 6.260 4.308 -24.010 1.00 92.25 232 GLN A C 1
ATOM 1774 O O . GLN A 1 232 ? 7.470 4.493 -23.892 1.00 92.25 232 GLN A O 1
ATOM 1779 N N . ASN A 1 233 ? 5.732 3.808 -25.123 1.00 89.38 233 ASN A N 1
ATOM 1780 C CA . ASN A 1 233 ? 6.522 3.548 -26.312 1.00 89.38 233 ASN A CA 1
ATOM 1781 C C . ASN A 1 233 ? 7.088 4.884 -26.846 1.00 89.38 233 ASN A C 1
ATOM 1783 O O . ASN A 1 233 ? 6.305 5.771 -27.195 1.00 89.38 233 ASN A O 1
ATOM 1787 N N . PRO A 1 234 ? 8.417 5.040 -26.949 1.00 85.94 234 PRO A N 1
ATOM 1788 C CA . PRO A 1 234 ? 9.046 6.322 -27.272 1.00 85.94 234 PRO A CA 1
ATOM 1789 C C . PRO A 1 234 ? 8.816 6.764 -28.723 1.00 85.94 234 PRO A C 1
ATOM 1791 O O . PRO A 1 234 ? 8.827 7.960 -29.004 1.00 85.94 234 PRO A O 1
ATOM 1794 N N . ASP A 1 235 ? 8.572 5.824 -29.638 1.00 88.31 235 ASP A N 1
ATOM 1795 C CA . ASP A 1 235 ? 8.365 6.117 -31.060 1.00 88.31 235 ASP A CA 1
ATOM 1796 C C . ASP A 1 235 ? 6.929 6.571 -31.356 1.00 88.31 235 ASP A C 1
ATOM 1798 O O . ASP A 1 235 ? 6.689 7.373 -32.259 1.00 88.31 235 ASP A O 1
ATOM 1802 N N . THR A 1 236 ? 5.956 6.040 -30.611 1.00 91.25 236 THR A N 1
ATOM 1803 C CA . THR A 1 236 ? 4.520 6.260 -30.861 1.00 91.25 236 THR A CA 1
ATOM 1804 C C . THR A 1 236 ? 3.829 7.108 -29.796 1.00 91.25 236 THR A C 1
ATOM 1806 O O . THR A 1 236 ? 2.736 7.610 -30.042 1.00 91.25 236 THR A O 1
ATOM 1809 N N . GLY A 1 237 ? 4.430 7.252 -28.612 1.00 89.50 237 GLY A N 1
ATOM 1810 C CA . GLY A 1 237 ? 3.823 7.890 -27.442 1.00 89.50 237 GLY A CA 1
ATOM 1811 C C . GLY A 1 237 ? 2.700 7.075 -26.786 1.00 89.50 237 GLY A C 1
ATOM 1812 O O . GLY A 1 237 ? 2.079 7.552 -25.837 1.00 89.50 237 GLY A O 1
ATOM 1813 N N . ASN A 1 238 ? 2.414 5.861 -27.265 1.00 93.69 238 ASN A N 1
ATOM 1814 C CA . ASN A 1 238 ? 1.359 5.014 -26.711 1.00 93.69 238 ASN A CA 1
ATOM 1815 C C . ASN A 1 238 ? 1.854 4.244 -25.486 1.00 93.69 238 ASN A C 1
ATOM 1817 O O . ASN A 1 238 ? 2.965 3.723 -25.488 1.00 93.69 238 ASN A O 1
ATOM 1821 N N . TRP A 1 239 ? 1.002 4.106 -24.473 1.00 93.50 239 TRP A N 1
ATOM 1822 C CA . TRP A 1 239 ? 1.263 3.218 -23.343 1.00 93.50 239 TRP A CA 1
ATOM 1823 C C . TRP A 1 239 ? 1.103 1.756 -23.756 1.00 93.50 239 TRP A C 1
ATOM 1825 O O . TRP A 1 239 ? 0.095 1.387 -24.362 1.00 93.50 239 TRP A O 1
ATOM 1835 N N . VAL A 1 240 ? 2.085 0.930 -23.409 1.00 94.94 240 VAL A N 1
ATOM 1836 C CA . VAL A 1 240 ? 2.091 -0.514 -23.651 1.00 94.94 240 VAL A CA 1
ATOM 1837 C C . VAL A 1 240 ? 2.327 -1.257 -22.342 1.00 94.94 240 VAL A C 1
ATOM 1839 O O . VAL A 1 240 ? 3.118 -0.812 -21.515 1.00 94.94 240 VAL A O 1
ATOM 1842 N N . THR A 1 241 ? 1.637 -2.380 -22.147 1.00 96.06 241 THR A N 1
ATOM 1843 C CA . THR A 1 241 ? 1.899 -3.279 -21.016 1.00 96.06 241 THR A CA 1
ATOM 1844 C C . THR A 1 241 ? 3.185 -4.054 -21.283 1.00 96.06 241 THR A C 1
ATOM 1846 O O . THR A 1 241 ? 3.305 -4.712 -22.316 1.00 96.06 241 THR A O 1
ATOM 1849 N N . ILE A 1 242 ? 4.139 -3.949 -20.361 1.00 94.75 242 ILE A N 1
ATOM 1850 C CA . ILE A 1 242 ? 5.448 -4.621 -20.401 1.00 94.75 242 ILE A CA 1
ATOM 1851 C C . ILE A 1 242 ? 5.561 -5.747 -19.364 1.00 94.75 242 ILE A C 1
ATOM 1853 O O . ILE A 1 242 ? 6.528 -6.499 -19.382 1.00 94.75 242 ILE A O 1
ATOM 1857 N N . GLY A 1 243 ? 4.570 -5.877 -18.484 1.00 94.06 243 GLY A N 1
ATOM 1858 C CA . GLY A 1 243 ? 4.436 -6.975 -17.535 1.00 94.06 243 GLY A CA 1
ATOM 1859 C C . GLY A 1 243 ? 3.215 -6.786 -16.641 1.00 94.06 243 GLY A C 1
ATOM 1860 O O . GLY A 1 243 ? 2.512 -5.780 -16.738 1.00 94.06 243 GLY A O 1
ATOM 1861 N N . GLU A 1 244 ? 2.978 -7.750 -15.762 1.00 93.31 244 GLU A N 1
ATOM 1862 C CA . GLU A 1 244 ? 1.882 -7.733 -14.794 1.00 93.31 244 GLU A CA 1
ATOM 1863 C C . GLU A 1 244 ? 2.443 -8.031 -13.398 1.00 93.31 244 GLU A C 1
ATOM 1865 O O . GLU A 1 244 ? 3.401 -8.790 -13.236 1.00 93.31 244 GLU A O 1
ATOM 1870 N N . TRP A 1 245 ? 1.874 -7.405 -12.373 1.00 89.12 245 TRP A N 1
ATOM 1871 C CA . TRP A 1 245 ? 2.152 -7.724 -10.975 1.00 89.12 245 TRP A CA 1
ATOM 1872 C C . TRP A 1 245 ? 1.012 -8.602 -10.438 1.00 89.12 245 TRP A C 1
ATOM 1874 O O . TRP A 1 245 ? -0.148 -8.249 -10.666 1.00 89.12 245 TRP A O 1
ATOM 1884 N 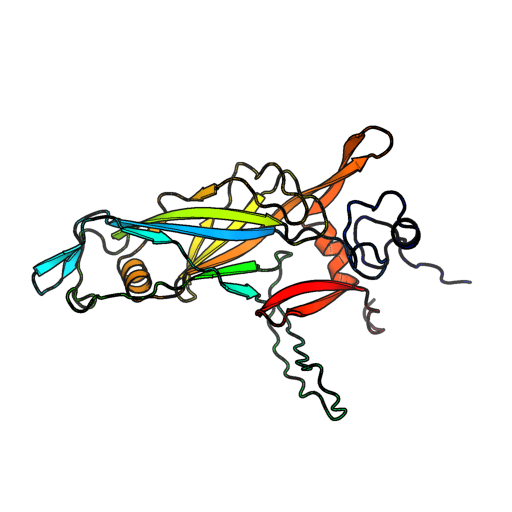N . PRO A 1 246 ? 1.285 -9.714 -9.727 1.00 87.44 246 PRO A N 1
ATOM 1885 C CA . PRO A 1 246 ? 2.576 -10.130 -9.168 1.00 87.44 246 PRO A CA 1
ATOM 1886 C C . PRO A 1 246 ? 3.437 -11.036 -10.069 1.00 87.44 246 PRO A C 1
ATOM 1888 O O . PRO A 1 246 ? 4.435 -11.557 -9.588 1.00 87.44 246 PRO A O 1
ATOM 1891 N N . ASP A 1 247 ? 3.118 -11.248 -11.345 1.00 87.06 247 ASP A N 1
ATOM 1892 C CA . ASP A 1 247 ? 3.900 -12.168 -12.193 1.00 87.06 247 ASP A CA 1
ATOM 1893 C C . ASP A 1 247 ? 5.390 -11.787 -12.258 1.00 87.06 247 ASP A C 1
ATOM 1895 O O . ASP A 1 247 ? 6.257 -12.631 -12.029 1.00 87.06 247 ASP A O 1
ATOM 1899 N N . LEU A 1 248 ? 5.695 -10.494 -12.410 1.00 88.38 248 LEU A N 1
ATOM 1900 C CA . LEU A 1 248 ? 7.075 -9.993 -12.359 1.00 88.38 248 LEU A CA 1
ATOM 1901 C C . LEU A 1 248 ? 7.775 -10.245 -11.019 1.00 88.38 248 LEU A C 1
ATOM 1903 O O . LEU A 1 248 ? 8.987 -10.445 -10.994 1.00 88.38 248 LEU A O 1
ATOM 1907 N N . TYR A 1 249 ? 7.045 -10.264 -9.900 1.00 85.88 249 TYR A N 1
ATOM 1908 C CA . TYR A 1 249 ? 7.636 -10.609 -8.606 1.00 85.88 249 TYR A CA 1
ATOM 1909 C C . TYR A 1 249 ? 8.216 -12.025 -8.636 1.00 85.88 249 TYR A C 1
ATOM 1911 O O . TYR A 1 249 ? 9.312 -12.253 -8.126 1.00 85.88 249 TYR A O 1
ATOM 1919 N N . TYR A 1 250 ? 7.516 -12.974 -9.264 1.00 84.12 250 TYR A N 1
ATOM 1920 C CA . TYR A 1 250 ? 7.977 -14.358 -9.360 1.00 84.12 250 TYR A CA 1
ATOM 1921 C C . TYR A 1 250 ? 9.182 -14.534 -10.291 1.00 84.12 250 TYR A C 1
ATOM 1923 O O . TYR A 1 250 ? 9.937 -15.490 -10.107 1.00 84.12 250 TYR A O 1
ATOM 1931 N N . ASP A 1 251 ? 9.415 -13.601 -11.215 1.00 88.06 251 ASP A N 1
ATOM 1932 C CA . ASP A 1 251 ? 10.623 -13.564 -12.046 1.00 88.06 251 ASP A CA 1
ATOM 1933 C C . ASP A 1 251 ? 11.814 -12.886 -11.345 1.00 88.06 251 ASP A C 1
ATOM 1935 O O . ASP A 1 251 ? 12.965 -13.303 -11.533 1.00 88.06 251 ASP A O 1
ATOM 1939 N N . ILE A 1 252 ? 11.544 -11.863 -10.525 1.00 89.00 252 ILE A N 1
ATOM 1940 C CA . ILE A 1 252 ? 12.546 -11.077 -9.785 1.00 89.00 252 ILE A CA 1
ATOM 1941 C C . ILE A 1 252 ? 13.047 -11.836 -8.553 1.00 89.00 252 ILE A C 1
ATOM 1943 O O . ILE A 1 252 ? 14.243 -12.103 -8.425 1.00 89.00 252 ILE A O 1
ATOM 1947 N N . ASN A 1 253 ? 12.131 -12.241 -7.669 1.00 85.38 253 ASN A N 1
ATOM 1948 C CA . ASN A 1 253 ? 12.431 -12.806 -6.352 1.00 85.38 253 ASN A CA 1
ATOM 1949 C C . ASN A 1 253 ? 13.441 -13.977 -6.350 1.00 85.38 253 ASN A C 1
ATOM 1951 O O . ASN A 1 253 ? 14.317 -13.989 -5.490 1.00 85.38 253 ASN A O 1
ATOM 1955 N N . PRO A 1 254 ? 13.410 -14.956 -7.281 1.00 85.25 254 PRO A N 1
ATOM 1956 C CA . PRO A 1 254 ? 14.401 -16.038 -7.278 1.00 85.25 254 PRO A CA 1
ATOM 1957 C C . PRO A 1 254 ? 15.809 -15.607 -7.727 1.00 85.25 254 PRO A C 1
ATOM 1959 O O . PRO A 1 254 ? 16.755 -16.383 -7.579 1.00 85.25 254 PRO A O 1
ATOM 1962 N N . LYS A 1 255 ? 15.969 -14.409 -8.303 1.00 88.06 255 LYS A N 1
ATOM 1963 C CA . LYS A 1 255 ? 17.246 -13.888 -8.823 1.00 88.06 255 LYS A CA 1
ATOM 1964 C C . LYS A 1 255 ? 17.858 -12.815 -7.933 1.00 88.06 255 LYS A C 1
ATOM 1966 O O . LYS A 1 255 ? 19.026 -12.466 -8.123 1.00 88.06 255 LYS A O 1
ATOM 1971 N N . THR A 1 256 ? 17.093 -12.271 -6.996 1.00 86.56 256 THR A N 1
ATOM 1972 C CA . THR A 1 256 ? 17.494 -11.126 -6.185 1.00 86.56 256 THR A CA 1
ATOM 1973 C C . THR A 1 256 ? 17.540 -11.455 -4.702 1.00 86.56 256 THR A C 1
ATOM 1975 O O . THR A 1 256 ? 17.034 -12.469 -4.231 1.00 86.56 256 THR A O 1
ATOM 1978 N N . VAL A 1 257 ? 18.197 -10.576 -3.958 1.00 83.31 257 VAL A N 1
ATOM 1979 C CA . VAL A 1 257 ? 18.067 -10.474 -2.509 1.00 83.31 257 VAL A CA 1
ATOM 1980 C C . VAL A 1 257 ? 17.582 -9.073 -2.172 1.00 83.31 257 VAL A C 1
ATOM 1982 O O . VAL A 1 257 ? 17.978 -8.097 -2.820 1.00 83.31 257 VAL A O 1
ATOM 1985 N N . THR A 1 258 ? 16.755 -8.979 -1.139 1.00 81.00 258 THR A N 1
ATOM 1986 C CA . THR A 1 258 ? 16.267 -7.702 -0.631 1.00 81.00 258 THR A CA 1
ATOM 1987 C C . THR A 1 258 ? 17.352 -7.008 0.190 1.00 81.00 258 THR A C 1
ATOM 1989 O O . THR A 1 258 ? 17.899 -7.578 1.134 1.00 81.00 258 THR A O 1
ATOM 1992 N N . PHE A 1 259 ? 17.635 -5.755 -0.145 1.00 76.44 259 PHE A N 1
ATOM 1993 C CA . PHE A 1 259 ? 18.407 -4.821 0.662 1.00 76.44 259 PHE A CA 1
ATOM 1994 C C . PHE A 1 259 ? 17.486 -3.715 1.161 1.00 76.44 259 PHE A C 1
ATOM 1996 O O . PHE A 1 259 ? 16.799 -3.072 0.370 1.00 76.44 259 PHE A O 1
ATOM 2003 N N . LEU A 1 260 ? 17.528 -3.459 2.463 1.00 75.12 260 LEU A N 1
ATOM 2004 C CA . LEU A 1 260 ? 16.864 -2.320 3.080 1.00 75.12 260 LEU A CA 1
ATOM 2005 C C . LEU A 1 260 ? 17.896 -1.261 3.426 1.00 75.12 260 LEU A C 1
ATOM 2007 O O . LEU A 1 260 ? 18.921 -1.550 4.046 1.00 75.12 260 LEU A O 1
ATOM 2011 N N . TYR A 1 261 ? 17.623 -0.034 3.005 1.00 72.12 261 TYR A N 1
ATOM 2012 C CA . TYR A 1 261 ? 18.422 1.128 3.344 1.00 72.12 261 TYR A CA 1
ATOM 2013 C C . TYR A 1 261 ? 17.579 2.108 4.145 1.00 72.12 261 TYR A C 1
ATOM 2015 O O . TYR A 1 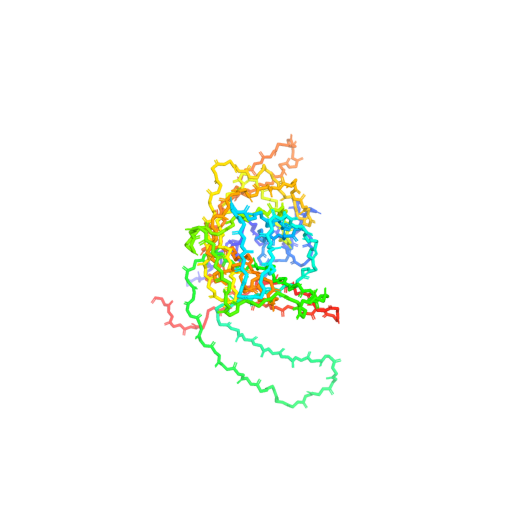261 ? 16.583 2.617 3.640 1.00 72.12 261 TYR A O 1
ATOM 2023 N N . THR A 1 262 ? 18.006 2.383 5.372 1.00 74.31 262 THR A N 1
ATOM 2024 C CA . THR A 1 262 ? 17.371 3.378 6.237 1.00 74.31 262 THR A CA 1
ATOM 2025 C C . THR A 1 262 ? 18.185 4.664 6.204 1.00 74.31 262 THR A C 1
ATOM 2027 O O . THR A 1 262 ? 19.371 4.676 6.551 1.00 74.31 262 THR A O 1
ATOM 2030 N N . GLU A 1 263 ? 17.554 5.752 5.779 1.00 74.25 263 GLU A N 1
ATOM 2031 C CA . GLU A 1 263 ? 18.133 7.089 5.816 1.00 74.25 263 GLU A CA 1
ATOM 2032 C C . GLU A 1 263 ? 18.220 7.631 7.249 1.00 74.25 263 GLU A C 1
ATOM 2034 O O . GLU A 1 263 ? 17.674 7.078 8.204 1.00 74.25 263 GLU A O 1
ATOM 2039 N N . LYS A 1 264 ? 18.939 8.746 7.427 1.00 72.12 264 LYS A N 1
ATOM 2040 C CA . LYS A 1 264 ? 19.136 9.356 8.754 1.00 72.12 264 LYS A CA 1
ATOM 2041 C C . LYS A 1 264 ? 17.842 9.841 9.404 1.00 72.12 264 LYS A C 1
ATOM 2043 O O . LYS A 1 264 ? 17.813 9.989 10.622 1.00 72.12 264 LYS A O 1
ATOM 2048 N N . ASP A 1 265 ? 16.831 10.148 8.603 1.00 70.88 265 ASP A N 1
ATOM 2049 C CA . ASP A 1 265 ? 15.510 10.567 9.065 1.00 70.88 265 ASP A CA 1
ATOM 2050 C C . ASP A 1 265 ? 14.569 9.384 9.348 1.00 70.88 265 ASP A C 1
ATOM 2052 O O . ASP A 1 265 ? 13.445 9.601 9.788 1.00 70.88 265 ASP A O 1
ATOM 2056 N N . GLY A 1 266 ? 15.042 8.146 9.160 1.00 63.38 266 GLY A N 1
ATOM 2057 C CA . GLY A 1 266 ? 14.269 6.927 9.372 1.00 63.38 266 GLY A CA 1
ATOM 2058 C C . GLY A 1 266 ? 13.559 6.405 8.123 1.00 63.38 266 GLY A C 1
ATOM 2059 O O . GLY A 1 266 ? 13.021 5.302 8.184 1.00 63.38 266 GLY A O 1
ATOM 2060 N N . THR A 1 267 ? 13.593 7.127 6.997 1.00 66.62 267 THR A N 1
ATOM 2061 C CA . THR A 1 267 ? 12.978 6.679 5.738 1.00 66.62 267 THR A CA 1
ATOM 2062 C C . THR A 1 267 ? 13.617 5.375 5.273 1.00 66.62 267 THR A C 1
ATOM 2064 O O . THR A 1 267 ? 14.839 5.298 5.131 1.00 66.62 267 THR A O 1
ATOM 2067 N N . GLN A 1 268 ? 12.808 4.348 5.015 1.00 68.19 268 GLN A N 1
ATOM 2068 C CA . GLN A 1 268 ? 13.286 3.054 4.530 1.00 68.19 268 GLN A CA 1
ATOM 2069 C C . GLN A 1 268 ? 13.064 2.929 3.025 1.00 68.19 268 GLN A C 1
ATOM 2071 O O . GLN A 1 268 ? 11.952 3.079 2.536 1.00 68.19 268 GLN A O 1
ATOM 2076 N N . THR A 1 269 ? 14.120 2.605 2.282 1.00 74.06 269 THR A N 1
ATOM 2077 C CA . THR A 1 269 ? 14.038 2.251 0.860 1.00 74.06 269 THR A CA 1
ATOM 2078 C C . THR A 1 269 ? 14.425 0.796 0.662 1.00 74.06 269 THR A C 1
ATOM 2080 O O . THR A 1 269 ? 15.458 0.340 1.157 1.00 74.06 269 THR A O 1
ATOM 2083 N N . GLU A 1 270 ? 13.613 0.080 -0.106 1.00 77.06 270 GLU A N 1
ATOM 2084 C CA . GLU A 1 270 ? 13.865 -1.302 -0.485 1.00 77.06 270 GLU A CA 1
ATOM 2085 C C . GLU A 1 270 ? 14.510 -1.399 -1.873 1.00 77.06 270 GLU A C 1
ATOM 2087 O O . GLU A 1 270 ? 14.130 -0.693 -2.809 1.00 77.06 270 GLU A O 1
ATOM 2092 N N . TYR A 1 271 ? 15.474 -2.310 -2.005 1.00 83.62 271 TYR A N 1
ATOM 2093 C CA . TYR A 1 271 ? 16.093 -2.672 -3.272 1.00 83.62 271 TYR A CA 1
ATOM 2094 C C . TYR A 1 271 ? 16.136 -4.188 -3.440 1.00 83.62 271 TYR A C 1
ATOM 2096 O O . TYR A 1 271 ? 16.667 -4.899 -2.592 1.00 83.62 271 TYR A O 1
ATOM 2104 N N . GLN A 1 272 ? 15.691 -4.678 -4.591 1.00 89.44 272 GLN A N 1
ATOM 2105 C CA . GLN A 1 272 ? 15.919 -6.054 -5.026 1.00 89.44 272 GLN A CA 1
ATOM 2106 C C . GLN A 1 272 ? 17.181 -6.102 -5.891 1.00 89.44 272 GLN A C 1
ATOM 2108 O O . GLN A 1 272 ? 17.206 -5.572 -7.003 1.00 89.44 272 GLN A O 1
ATOM 2113 N N . VAL A 1 273 ? 18.258 -6.702 -5.378 1.00 90.44 273 VAL A N 1
ATOM 2114 C CA . VAL A 1 273 ? 19.568 -6.717 -6.049 1.00 90.44 273 VAL A CA 1
ATOM 2115 C C . VAL A 1 273 ? 19.930 -8.133 -6.466 1.00 90.44 273 VAL A C 1
ATOM 2117 O O . VAL A 1 273 ? 19.897 -9.055 -5.656 1.00 90.44 273 VAL A O 1
ATOM 2120 N N . ALA A 1 274 ? 20.306 -8.306 -7.730 1.00 91.62 274 ALA A N 1
ATOM 2121 C CA . ALA A 1 274 ? 20.671 -9.588 -8.305 1.00 91.62 274 ALA A CA 1
ATOM 2122 C C . ALA A 1 274 ? 21.803 -10.253 -7.513 1.00 91.62 274 ALA A C 1
ATOM 2124 O O . ALA A 1 274 ? 22.873 -9.671 -7.303 1.00 91.62 274 ALA A O 1
ATOM 2125 N N . ALA A 1 275 ? 21.580 -11.500 -7.118 1.00 85.88 275 ALA A N 1
ATOM 2126 C CA . ALA A 1 275 ? 22.535 -12.312 -6.387 1.00 85.88 275 ALA A CA 1
ATOM 2127 C C . ALA A 1 275 ? 22.704 -13.660 -7.082 1.00 85.88 275 ALA A C 1
ATOM 2129 O O . ALA A 1 275 ? 21.799 -14.187 -7.724 1.00 85.88 275 ALA A O 1
ATOM 2130 N N . ARG A 1 276 ? 23.898 -14.245 -6.962 1.00 76.56 276 ARG A N 1
ATOM 2131 C CA . ARG A 1 276 ? 24.112 -15.598 -7.475 1.00 76.56 276 ARG A CA 1
ATOM 2132 C C . ARG A 1 276 ? 23.463 -16.598 -6.522 1.00 76.56 276 ARG A C 1
ATOM 2134 O O . ARG A 1 276 ? 23.763 -16.527 -5.328 1.00 76.56 276 ARG A O 1
ATOM 2141 N N . PRO A 1 277 ? 22.677 -17.565 -7.022 1.00 66.50 277 PRO A N 1
ATOM 2142 C CA . PRO A 1 277 ? 22.254 -18.676 -6.190 1.00 66.50 277 PRO A CA 1
ATOM 2143 C C . PRO A 1 277 ? 23.497 -19.420 -5.686 1.00 66.50 277 PRO A C 1
ATOM 2145 O O . PRO A 1 277 ? 24.476 -19.608 -6.420 1.00 66.50 277 PRO A O 1
ATOM 2148 N N . LEU A 1 278 ? 23.484 -19.828 -4.417 1.00 57.38 278 LEU A N 1
ATOM 2149 C CA . LEU A 1 278 ? 24.499 -20.740 -3.902 1.00 57.38 278 LEU A CA 1
ATOM 2150 C C . LEU A 1 278 ? 24.325 -22.073 -4.638 1.00 57.38 278 LEU A C 1
ATOM 2152 O O . LEU A 1 278 ? 23.233 -22.627 -4.685 1.00 57.38 278 LEU A O 1
ATOM 2156 N N . SER A 1 279 ? 25.395 -22.566 -5.256 1.00 52.97 279 SER A N 1
ATOM 2157 C CA . SER A 1 279 ? 25.396 -23.806 -6.035 1.00 52.97 279 SER A CA 1
ATOM 2158 C C . SER A 1 279 ? 24.776 -24.973 -5.250 1.00 52.97 279 SER A C 1
ATOM 2160 O O . SER A 1 279 ? 25.354 -25.370 -4.236 1.00 52.97 279 SER A O 1
ATOM 2162 N N . GLY A 1 280 ? 23.657 -25.540 -5.726 1.00 51.09 280 GLY A N 1
ATOM 2163 C CA . GLY A 1 280 ? 23.095 -26.779 -5.166 1.00 51.09 280 GLY A CA 1
ATOM 2164 C C . GLY A 1 280 ? 21.574 -26.986 -5.190 1.00 51.09 280 GLY A C 1
ATOM 2165 O O . GLY A 1 280 ? 21.129 -27.960 -4.591 1.00 51.09 280 GLY A O 1
ATOM 2166 N N . THR A 1 281 ? 20.779 -26.150 -5.855 1.00 41.75 281 THR A N 1
ATOM 2167 C CA . THR A 1 281 ? 19.339 -26.408 -6.048 1.00 41.75 281 THR A CA 1
ATOM 2168 C C . THR A 1 281 ? 18.973 -26.239 -7.515 1.00 41.75 281 THR A C 1
ATOM 2170 O O . THR A 1 281 ? 18.471 -25.188 -7.911 1.00 41.75 281 THR A O 1
ATOM 2173 N N . ASP A 1 282 ? 19.289 -27.278 -8.287 1.00 38.00 282 ASP A N 1
ATOM 2174 C CA . ASP A 1 282 ? 18.576 -27.630 -9.520 1.00 38.00 282 ASP A CA 1
ATOM 2175 C C . ASP A 1 282 ? 17.455 -28.624 -9.170 1.00 38.00 282 ASP A C 1
ATOM 2177 O O . ASP A 1 282 ? 17.700 -29.492 -8.292 1.00 38.00 282 ASP A O 1
#